Protein AF-0000000080839223 (afdb_homodimer)

Secondary structure (DSSP, 8-state):
---HHHHHHHHHHTT--HHHHHHHHHHTSPPSS-HHHHHHHHHHHHHHHT--GGGEEEESHHHHSB-TTS-B---SEEEEEEE-HHHHHHHHTT--GGGS-HHHHHHHHHHHHTTEEEGGGS-HHHHHHHHHHHHHHHHHTT--SEEEEEEES-HHHHHHHHHHHHHHHHHHHHHHHHHHHH---------/---HHHHHHHHHHTT--HHHHHHHHHHTSPPSS-HHHHHHHHHHHHHHHT--GGGEEEESHHHHSB-TTS-B---SEEEEEEE-HHHHHHHHTT--GGGS-HHHHHHHHHHHHTTEEEGGGS-HHHHHHHHHHHHHHHHHTT--SEEEEEEES-HHHHHHHHHHHHHHHHHHHHHHHHHHHHT--------

Foldseek 3Di:
DDQLLVVLVVCVVVVDALLVSCCCQWLPDFFPDDNVLVQLLLVLVCVVLVHDSSQKTWDACRRRQAHLLSHRHHDQATEMEGFAQVSLVVLVVVFDLVQFDPVLNVVQVVQVVLQKGALVSTHPVSSVVQQVSQVVSCVVSVPDHGYGYMYGNHPVSVSVVVSVSSVVSVVVSVVVVVVVVPPPDDPPPDD/DDQLLVVLVVCVVVVDALLVSCCCQWLPDFFPDDNVLVQLLLVLVCVVLVHDSSQKTWDACRRRQAHLLSHRHHDQATEMEGFAQVSLVVLVVVFDLVQFDPVLNVVQVVQVVLQKGALVSTHPVSSVVQQVSQVVSCVVSVPDGGYGYMYGNHPVSVSVVVSVSSVVSVVVSVVVVVVVVPPPDDPPPPD

Organism: Fusobacterium vincentii (NCBI:txid155615)

Structure (mmCIF, N/CA/C/O backbone):
data_AF-0000000080839223-model_v1
#
loop_
_entity.id
_entity.type
_entity.pdbx_description
1 polymer 'Uncharacterized protein'
#
loop_
_atom_site.group_PDB
_atom_site.id
_atom_site.type_symbol
_atom_site.label_atom_id
_atom_site.label_alt_id
_atom_site.label_comp_id
_atom_site.label_asym_id
_atom_site.label_entity_id
_atom_site.label_seq_id
_atom_site.pdbx_PDB_ins_code
_atom_site.Cartn_x
_atom_site.Cartn_y
_atom_site.Cartn_z
_atom_site.occupancy
_atom_site.B_iso_or_equiv
_atom_site.auth_seq_id
_atom_site.auth_comp_id
_atom_site.auth_asym_id
_atom_site.auth_atom_id
_atom_site.pdbx_PDB_model_num
ATOM 1 N N . MET A 1 1 ? 5.688 -10.523 17.719 1 51.44 1 MET A N 1
ATOM 2 C CA . MET A 1 1 ? 5.527 -10.375 16.281 1 51.44 1 MET A CA 1
ATOM 3 C C . MET A 1 1 ? 4.297 -11.133 15.789 1 51.44 1 MET A C 1
ATOM 5 O O . MET A 1 1 ? 4.062 -12.266 16.203 1 51.44 1 MET A O 1
ATOM 9 N N . ILE A 1 2 ? 3.336 -10.438 15.234 1 60.41 2 ILE A N 1
ATOM 10 C CA . ILE A 1 2 ? 2.088 -11.094 14.859 1 60.41 2 ILE A CA 1
ATOM 11 C C . ILE A 1 2 ? 2.369 -12.203 13.844 1 60.41 2 ILE A C 1
ATOM 13 O O . ILE A 1 2 ? 3.146 -12.008 12.906 1 60.41 2 ILE A O 1
ATOM 17 N N . ILE A 1 3 ? 1.953 -13.398 14.18 1 80.38 3 ILE A N 1
ATOM 18 C CA . ILE A 1 3 ? 1.968 -14.523 13.25 1 80.38 3 ILE A CA 1
ATOM 19 C C . ILE A 1 3 ? 0.784 -14.414 12.289 1 80.38 3 ILE A C 1
ATOM 21 O O . ILE A 1 3 ? -0.367 -14.594 12.695 1 80.38 3 ILE A O 1
ATOM 25 N N . ILE A 1 4 ? 1.024 -14.141 11.047 1 91.88 4 ILE A N 1
ATOM 26 C CA . ILE A 1 4 ? 0.005 -13.852 10.039 1 91.88 4 ILE A CA 1
ATOM 27 C C . ILE A 1 4 ? -0.914 -15.055 9.875 1 91.88 4 ILE A C 1
ATOM 29 O O . ILE A 1 4 ? -2.119 -14.906 9.664 1 91.88 4 ILE A O 1
ATOM 33 N N . LEU A 1 5 ? -0.344 -16.219 10.062 1 92.62 5 LEU A N 1
ATOM 34 C CA . LEU A 1 5 ? -1.165 -17.422 9.953 1 92.62 5 LEU A CA 1
ATOM 35 C C . LEU A 1 5 ? -2.236 -17.453 11.039 1 92.62 5 LEU A C 1
ATOM 37 O O . LEU A 1 5 ? -3.381 -17.828 10.781 1 92.62 5 LEU A O 1
ATOM 41 N N . GLU A 1 6 ? -1.866 -17.125 12.219 1 93.62 6 GLU A N 1
ATOM 42 C CA . GLU A 1 6 ? -2.83 -17.062 13.312 1 93.62 6 GLU A CA 1
ATOM 43 C C . GLU A 1 6 ? -3.916 -16.031 13.031 1 93.62 6 GLU A C 1
ATOM 45 O O . GLU A 1 6 ? -5.09 -16.266 13.328 1 93.62 6 GLU A O 1
ATOM 50 N N . LYS A 1 7 ? -3.465 -14.945 12.508 1 93.88 7 LYS A N 1
ATOM 51 C CA . LYS A 1 7 ? -4.418 -13.906 12.141 1 93.88 7 LYS A CA 1
ATOM 52 C C . LYS A 1 7 ? -5.371 -14.391 11.055 1 93.88 7 LYS A C 1
ATOM 54 O O . LYS A 1 7 ? -6.574 -14.125 11.109 1 93.88 7 LYS A O 1
ATOM 59 N N . PHE A 1 8 ? -4.824 -15.102 10.125 1 95.19 8 PHE A N 1
ATOM 60 C CA . PHE A 1 8 ? -5.621 -15.688 9.055 1 95.19 8 PHE A CA 1
ATOM 61 C C . PHE A 1 8 ? -6.707 -16.594 9.625 1 95.19 8 PHE A C 1
ATOM 63 O O . PHE A 1 8 ? -7.883 -16.469 9.281 1 95.19 8 PHE A O 1
ATOM 70 N N . ASN A 1 9 ? -6.316 -17.406 10.484 1 94.38 9 ASN A N 1
ATOM 71 C CA . ASN A 1 9 ? -7.242 -18.359 11.102 1 94.38 9 ASN A CA 1
ATOM 72 C C . ASN A 1 9 ? -8.297 -17.641 11.938 1 94.38 9 ASN A C 1
ATOM 74 O O . ASN A 1 9 ? -9.469 -18.031 11.93 1 94.38 9 ASN A O 1
ATOM 78 N N . GLU A 1 10 ? -7.871 -16.688 12.633 1 96 10 GLU A N 1
ATOM 79 C CA . GLU A 1 10 ? -8.781 -15.898 13.461 1 96 10 GLU A CA 1
ATOM 80 C C . GLU A 1 10 ? -9.867 -15.242 12.617 1 96 10 GLU A C 1
ATOM 82 O O . GLU A 1 10 ? -11.047 -15.289 12.969 1 96 10 GLU A O 1
ATOM 87 N N . LEU A 1 11 ? -9.461 -14.641 11.562 1 96.12 11 LEU A N 1
ATOM 88 C CA . LEU A 1 11 ? -10.406 -13.945 10.688 1 96.12 11 LEU A CA 1
ATOM 89 C C . LEU A 1 11 ? -11.375 -14.93 10.039 1 96.12 11 LEU A C 1
ATOM 91 O O . LEU A 1 11 ? -12.57 -14.641 9.914 1 96.12 11 LEU A O 1
ATOM 95 N N . LEU A 1 12 ? -10.859 -16.062 9.633 1 94.94 12 LEU A N 1
ATOM 96 C CA . LEU A 1 12 ? -11.719 -17.078 9.055 1 94.94 12 LEU A CA 1
ATOM 97 C C . LEU A 1 12 ? -12.758 -17.562 10.062 1 94.94 12 LEU A C 1
ATOM 99 O O . LEU A 1 12 ? -13.93 -17.75 9.711 1 94.94 12 LEU A O 1
ATOM 103 N N . LYS A 1 13 ? -12.312 -17.75 11.195 1 95.12 13 LYS A N 1
ATOM 104 C CA . LYS A 1 13 ? -13.203 -18.219 12.258 1 95.12 13 LYS A CA 1
ATOM 105 C C . LYS A 1 13 ? -14.305 -17.188 12.523 1 95.12 13 LYS A C 1
ATOM 107 O O . LYS A 1 13 ? -15.43 -17.562 12.883 1 95.12 13 LYS A O 1
ATOM 112 N N . LYS A 1 14 ? -14.016 -15.945 12.359 1 96.25 14 LYS A N 1
ATOM 113 C CA . LYS A 1 14 ? -14.984 -14.867 12.57 1 96.25 14 LYS A CA 1
ATOM 114 C C . LYS A 1 14 ? -15.938 -14.75 11.383 1 96.25 14 LYS A C 1
ATOM 116 O O . LYS A 1 14 ? -16.844 -13.922 11.391 1 96.25 14 LYS A O 1
ATOM 121 N N . GLY A 1 15 ? -15.648 -15.516 10.328 1 95.75 15 GLY A N 1
ATOM 122 C CA . GLY A 1 15 ? -16.547 -15.547 9.195 1 95.75 15 GLY A CA 1
ATOM 123 C C . GLY A 1 15 ? -16.203 -14.531 8.125 1 95.75 15 GLY A C 1
ATOM 124 O O . GLY A 1 15 ? -17.016 -14.219 7.254 1 95.75 15 GLY A O 1
ATOM 125 N N . GLU A 1 16 ? -15.008 -13.992 8.211 1 96.94 16 GLU A N 1
ATOM 126 C CA . GLU A 1 16 ? -14.586 -13.031 7.199 1 96.94 16 GLU A CA 1
ATOM 127 C C . GLU A 1 16 ? -14.438 -13.688 5.832 1 96.94 16 GLU A C 1
ATOM 129 O O . GLU A 1 16 ? -13.953 -14.82 5.734 1 96.94 16 GLU A O 1
ATOM 134 N N . LYS A 1 17 ? -14.836 -12.914 4.797 1 97.56 17 LYS A N 1
ATOM 135 C CA . LYS A 1 17 ? -14.648 -13.406 3.436 1 97.56 17 LYS A CA 1
ATOM 136 C C . LYS A 1 17 ? -13.164 -13.43 3.059 1 97.56 17 LYS A C 1
ATOM 138 O O . LYS A 1 17 ? -12.391 -12.586 3.514 1 97.56 17 LYS A O 1
ATOM 143 N N . PHE A 1 18 ? -12.773 -14.32 2.18 1 98.12 18 PHE A N 1
ATOM 144 C CA . PHE A 1 18 ? -11.383 -14.445 1.746 1 98.12 18 PHE A CA 1
ATOM 145 C C . PHE A 1 18 ? -10.891 -13.148 1.11 1 98.12 18 PHE A C 1
ATOM 147 O O . PHE A 1 18 ? -9.727 -12.781 1.259 1 98.12 18 PHE A O 1
ATOM 154 N N . GLU A 1 19 ? -11.773 -12.477 0.396 1 98.38 19 GLU A N 1
ATOM 155 C CA . GLU A 1 19 ? -11.391 -11.219 -0.238 1 98.38 19 GLU A CA 1
ATOM 156 C C . GLU A 1 19 ? -10.953 -10.188 0.799 1 98.38 19 GLU A C 1
ATOM 158 O O . GLU A 1 19 ? -9.953 -9.492 0.608 1 98.38 19 GLU A O 1
ATOM 163 N N . ASN A 1 20 ? -11.711 -10.117 1.919 1 98.25 20 ASN A N 1
ATOM 164 C CA . ASN A 1 20 ? -11.375 -9.18 2.988 1 98.25 20 ASN A CA 1
ATOM 165 C C . ASN A 1 20 ? -10.07 -9.578 3.684 1 98.25 20 ASN A C 1
ATOM 167 O O . ASN A 1 20 ? -9.281 -8.711 4.074 1 98.25 20 ASN A O 1
ATOM 171 N N . ILE A 1 21 ? -9.883 -10.836 3.822 1 98 21 ILE A N 1
ATOM 172 C CA . ILE A 1 21 ? -8.68 -11.352 4.469 1 98 21 ILE A CA 1
ATOM 173 C C . ILE A 1 21 ? -7.457 -11.016 3.619 1 98 21 ILE A C 1
ATOM 175 O O . ILE A 1 21 ? -6.445 -10.539 4.141 1 98 21 ILE A O 1
ATOM 179 N N . VAL A 1 22 ? -7.574 -11.211 2.316 1 98.06 22 VAL A N 1
ATOM 180 C CA . VAL A 1 22 ? -6.48 -10.93 1.394 1 98.06 22 VAL A CA 1
ATOM 181 C C . VAL A 1 22 ? -6.152 -9.438 1.417 1 98.06 22 VAL A C 1
ATOM 183 O O . VAL A 1 22 ? -4.98 -9.055 1.501 1 98.06 22 VAL A O 1
ATOM 186 N N . GLU A 1 23 ? -7.152 -8.609 1.379 1 98.31 23 GLU A N 1
ATOM 187 C CA . GLU A 1 23 ? -6.93 -7.172 1.463 1 98.31 23 GLU A CA 1
ATOM 188 C C . GLU A 1 23 ? -6.168 -6.805 2.732 1 98.31 23 GLU A C 1
ATOM 190 O O . GLU A 1 23 ? -5.176 -6.074 2.68 1 98.31 23 GLU A O 1
ATOM 195 N N . ASN A 1 24 ? -6.625 -7.32 3.805 1 97.75 24 ASN A N 1
ATOM 196 C CA . ASN A 1 24 ? -6.047 -6.969 5.098 1 97.75 24 ASN A CA 1
ATOM 197 C C . ASN A 1 24 ? -4.617 -7.488 5.234 1 97.75 24 ASN A C 1
ATOM 199 O O . ASN A 1 24 ? -3.705 -6.727 5.562 1 97.75 24 ASN A O 1
ATOM 203 N N . ILE A 1 25 ? -4.402 -8.719 4.887 1 96.38 25 ILE A N 1
ATOM 204 C CA . ILE A 1 25 ? -3.135 -9.391 5.145 1 96.38 25 ILE A CA 1
ATOM 205 C C . ILE A 1 25 ? -2.094 -8.938 4.125 1 96.38 25 ILE A C 1
ATOM 207 O O . ILE A 1 25 ? -0.941 -8.68 4.48 1 96.38 25 ILE A O 1
ATOM 211 N N . ILE A 1 26 ? -2.494 -8.789 2.889 1 97.19 26 ILE A N 1
ATOM 212 C CA . ILE A 1 26 ? -1.502 -8.523 1.853 1 97.19 26 ILE A CA 1
ATOM 213 C C . ILE A 1 26 ? -1.335 -7.02 1.664 1 97.19 26 ILE A C 1
ATOM 215 O O . ILE A 1 26 ? -0.215 -6.527 1.509 1 97.19 26 ILE A O 1
ATOM 219 N N . LEU A 1 27 ? -2.354 -6.246 1.718 1 97.56 27 LEU A N 1
ATOM 220 C CA . LEU A 1 27 ? -2.283 -4.828 1.37 1 97.56 27 LEU A CA 1
ATOM 221 C C . LEU A 1 27 ? -2.119 -3.971 2.619 1 97.56 27 LEU A C 1
ATOM 223 O O . LEU A 1 27 ? -1.823 -2.777 2.521 1 97.56 27 LEU A O 1
ATOM 227 N N . ASN A 1 28 ? -2.264 -4.547 3.766 1 96 28 ASN A N 1
ATOM 228 C CA . ASN A 1 28 ? -2.271 -3.729 4.973 1 96 28 ASN A CA 1
ATOM 229 C C . ASN A 1 28 ? -1.179 -4.156 5.949 1 96 28 ASN A C 1
ATOM 231 O O . ASN A 1 28 ? -0.485 -3.316 6.523 1 96 28 ASN A O 1
ATOM 235 N N . TYR A 1 29 ? -0.999 -5.43 6.113 1 95.38 29 TYR A N 1
ATOM 236 C CA . TYR A 1 29 ? 0.042 -5.934 7.004 1 95.38 29 TYR A CA 1
ATOM 237 C C . TYR A 1 29 ? 1.406 -5.891 6.328 1 95.38 29 TYR A C 1
ATOM 239 O O . TYR A 1 29 ? 1.519 -6.148 5.129 1 95.38 29 TYR A O 1
ATOM 247 N N . SER A 1 30 ? 2.387 -5.656 7.141 1 93.88 30 SER A N 1
ATOM 248 C CA . SER A 1 30 ? 3.756 -5.824 6.664 1 93.88 30 SER A CA 1
ATOM 249 C C . SER A 1 30 ? 4.117 -7.301 6.543 1 93.88 30 SER A C 1
ATOM 251 O O . SER A 1 30 ? 3.533 -8.148 7.219 1 93.88 30 SER A O 1
ATOM 253 N N . SER A 1 31 ? 5.082 -7.539 5.723 1 93.25 31 SER A N 1
ATOM 254 C CA . SER A 1 31 ? 5.582 -8.898 5.543 1 93.25 31 SER A CA 1
ATOM 255 C C . SER A 1 31 ? 6.27 -9.406 6.809 1 93.25 31 SER A C 1
ATOM 257 O O . SER A 1 31 ? 6.66 -8.609 7.668 1 93.25 31 SER A O 1
ATOM 259 N N . ILE A 1 32 ? 6.441 -10.688 6.902 1 91.31 32 ILE A N 1
ATOM 260 C CA . ILE A 1 32 ? 7.168 -11.297 8.016 1 91.31 32 ILE A CA 1
ATOM 261 C C . ILE A 1 32 ? 8.672 -11.125 7.805 1 91.31 32 ILE A C 1
ATOM 263 O O . ILE A 1 32 ? 9.461 -11.359 8.719 1 91.31 32 ILE A O 1
ATOM 267 N N . ASN A 1 33 ? 9.039 -10.766 6.629 1 90.5 33 ASN A N 1
ATOM 268 C CA . ASN A 1 33 ? 10.445 -10.57 6.293 1 90.5 33 ASN A CA 1
ATOM 269 C C . ASN A 1 33 ? 10.922 -9.172 6.664 1 90.5 33 ASN A C 1
ATOM 271 O O . ASN A 1 33 ? 10.156 -8.367 7.207 1 90.5 33 ASN A O 1
ATOM 275 N N . ASN A 1 34 ? 12.156 -9 6.473 1 90.75 34 ASN A N 1
ATOM 276 C CA . ASN A 1 34 ? 12.758 -7.703 6.75 1 90.75 34 ASN A CA 1
ATOM 277 C C . ASN A 1 34 ? 12.148 -6.609 5.875 1 90.75 34 ASN A C 1
ATOM 279 O O . ASN A 1 34 ? 12.352 -6.598 4.66 1 90.75 34 ASN A O 1
ATOM 283 N N . ASN A 1 35 ? 11.516 -5.637 6.488 1 93.88 35 ASN A N 1
ATOM 284 C CA . ASN A 1 35 ? 10.773 -4.598 5.785 1 93.88 35 ASN A CA 1
ATOM 285 C C . ASN A 1 35 ? 11.695 -3.701 4.965 1 93.88 35 ASN A C 1
ATOM 287 O O . ASN A 1 35 ? 11.312 -3.215 3.9 1 93.88 35 ASN A O 1
ATOM 291 N N . ASP A 1 36 ? 12.898 -3.488 5.469 1 96 36 ASP A N 1
ATOM 292 C CA . ASP A 1 36 ? 13.828 -2.641 4.73 1 96 36 ASP A CA 1
ATOM 293 C C . ASP A 1 36 ? 14.25 -3.297 3.418 1 96 36 ASP A C 1
ATOM 295 O O . ASP A 1 36 ? 14.367 -2.625 2.393 1 96 36 ASP A O 1
ATOM 299 N N . LEU A 1 37 ? 14.508 -4.547 3.512 1 96.75 37 LEU A N 1
ATOM 300 C CA . LEU A 1 37 ? 14.867 -5.281 2.303 1 96.75 37 LEU A CA 1
ATOM 301 C C . LEU A 1 37 ? 13.719 -5.281 1.304 1 96.75 37 LEU A C 1
ATOM 303 O O . LEU A 1 37 ? 13.922 -5.051 0.111 1 96.75 37 LEU A O 1
ATOM 307 N N . ILE A 1 38 ? 12.5 -5.559 1.83 1 97.75 38 ILE A N 1
ATOM 308 C CA . ILE A 1 38 ? 11.32 -5.586 0.975 1 97.75 38 ILE A CA 1
ATOM 309 C C . ILE A 1 38 ? 11.133 -4.227 0.308 1 97.75 38 ILE A C 1
ATOM 311 O O . ILE A 1 38 ? 10.836 -4.148 -0.888 1 97.75 38 ILE A O 1
ATOM 315 N N . TYR A 1 39 ? 11.359 -3.178 1.036 1 98.31 39 TYR A N 1
ATOM 316 C CA . TYR A 1 39 ? 11.281 -1.828 0.49 1 98.31 39 TYR A CA 1
ATOM 317 C C . TYR A 1 39 ? 12.289 -1.638 -0.64 1 98.31 39 TYR A C 1
ATOM 319 O O . TYR A 1 39 ? 11.945 -1.103 -1.697 1 98.31 39 TYR A O 1
ATOM 327 N N . LYS A 1 40 ? 13.477 -2.033 -0.421 1 98.31 40 LYS A N 1
ATOM 328 C CA . LYS A 1 40 ? 14.516 -1.864 -1.433 1 98.31 40 LYS A CA 1
ATOM 329 C C . LYS A 1 40 ? 14.156 -2.605 -2.719 1 98.31 40 LYS A C 1
ATOM 331 O O . LYS A 1 40 ? 14.375 -2.094 -3.816 1 98.31 40 LYS A O 1
ATOM 336 N N . ILE A 1 41 ? 13.648 -3.801 -2.584 1 98.75 41 ILE A N 1
ATOM 337 C CA . ILE A 1 41 ? 13.25 -4.574 -3.752 1 98.75 41 ILE A CA 1
ATOM 338 C C . ILE A 1 41 ? 12.109 -3.863 -4.477 1 98.75 41 ILE A C 1
ATOM 340 O O . ILE A 1 41 ? 12.148 -3.693 -5.695 1 98.75 41 ILE A O 1
ATOM 344 N N . LYS A 1 42 ? 11.109 -3.42 -3.676 1 98.75 42 LYS A N 1
ATOM 345 C CA . LYS A 1 42 ? 9.984 -2.688 -4.254 1 98.75 42 LYS A CA 1
ATOM 346 C C . LYS A 1 42 ? 10.469 -1.453 -5.012 1 98.75 42 LYS A C 1
ATOM 348 O O . LYS A 1 42 ? 9.945 -1.135 -6.082 1 98.75 42 LYS A O 1
ATOM 353 N N . LYS A 1 43 ? 11.398 -0.784 -4.414 1 98.62 43 LYS A N 1
ATOM 354 C CA . LYS A 1 43 ? 11.922 0.432 -5.027 1 98.62 43 LYS A CA 1
ATOM 355 C C . LYS A 1 43 ? 12.578 0.132 -6.375 1 98.62 43 LYS A C 1
ATOM 357 O O . LYS A 1 43 ? 12.375 0.865 -7.344 1 98.62 43 LYS A O 1
ATOM 362 N N . GLU A 1 44 ? 13.359 -0.917 -6.426 1 98.75 44 GLU A N 1
ATOM 363 C CA . GLU A 1 44 ? 13.992 -1.314 -7.684 1 98.75 44 GLU A CA 1
ATOM 364 C C . GLU A 1 44 ? 12.945 -1.695 -8.727 1 98.75 44 GLU A C 1
ATOM 366 O O . GLU A 1 44 ? 13.07 -1.327 -9.898 1 98.75 44 GLU A O 1
ATOM 371 N N . ILE A 1 45 ? 11.953 -2.428 -8.32 1 98.88 45 ILE A N 1
ATOM 372 C CA . ILE A 1 45 ? 10.891 -2.82 -9.234 1 98.88 45 ILE A CA 1
ATOM 373 C C . ILE A 1 45 ? 10.156 -1.577 -9.734 1 98.88 45 ILE A C 1
ATOM 375 O O . ILE A 1 45 ? 9.875 -1.455 -10.93 1 98.88 45 ILE A O 1
ATOM 379 N N . SER A 1 46 ? 9.852 -0.701 -8.805 1 98.81 46 SER A N 1
ATOM 380 C CA . SER A 1 46 ? 9.195 0.557 -9.148 1 98.81 46 SER A CA 1
ATOM 381 C C . SER A 1 46 ? 9.953 1.293 -10.25 1 98.81 46 SER A C 1
ATOM 383 O O . SER A 1 46 ? 9.352 1.77 -11.211 1 98.81 46 SER A O 1
ATOM 385 N N . LEU A 1 47 ? 11.227 1.368 -10.141 1 98.38 47 LEU A N 1
ATOM 386 C CA . LEU A 1 47 ? 12.078 2.066 -11.102 1 98.38 47 LEU A CA 1
ATOM 387 C C . LEU A 1 47 ? 12.094 1.334 -12.438 1 98.38 47 LEU A C 1
ATOM 389 O O . LEU A 1 47 ? 11.93 1.951 -13.492 1 98.38 47 LEU A O 1
ATOM 393 N N . LYS A 1 48 ? 12.242 0.049 -12.422 1 98.62 48 LYS A N 1
ATOM 394 C CA . LYS A 1 48 ? 12.406 -0.745 -13.633 1 98.62 48 LYS A CA 1
ATOM 395 C C . LYS A 1 48 ? 11.109 -0.788 -14.438 1 98.62 48 LYS A C 1
ATOM 397 O O . LYS A 1 48 ? 11.133 -0.831 -15.672 1 98.62 48 LYS A O 1
ATOM 402 N N . PHE A 1 49 ? 9.984 -0.759 -13.773 1 98.62 49 PHE A N 1
ATOM 403 C CA . PHE A 1 49 ? 8.703 -0.888 -14.453 1 98.62 49 PHE A CA 1
ATOM 404 C C . PHE A 1 49 ? 8.008 0.464 -14.562 1 98.62 49 PHE A C 1
ATOM 406 O O . PHE A 1 49 ? 6.902 0.56 -15.102 1 98.62 49 PHE A O 1
ATOM 413 N N . SER A 1 50 ? 8.617 1.497 -13.984 1 98.25 50 SER A N 1
ATOM 414 C CA . SER A 1 50 ? 8.07 2.852 -14.016 1 98.25 50 SER A CA 1
ATOM 415 C C . SER A 1 50 ? 6.672 2.896 -13.422 1 98.25 50 SER A C 1
ATOM 417 O O . SER A 1 50 ? 5.734 3.381 -14.055 1 98.25 50 SER A O 1
ATOM 419 N N . VAL A 1 51 ? 6.543 2.432 -12.258 1 98.69 51 VAL A N 1
ATOM 420 C CA . VAL A 1 51 ? 5.277 2.395 -11.531 1 98.69 51 VAL A CA 1
ATOM 421 C C . VAL A 1 51 ? 5.504 2.816 -10.078 1 98.69 51 VAL A C 1
ATOM 423 O O . VAL A 1 51 ? 6.594 2.629 -9.539 1 98.69 51 VAL A O 1
ATOM 426 N N . ASP A 1 52 ? 4.527 3.438 -9.469 1 98.5 52 ASP A N 1
ATOM 427 C CA . ASP A 1 52 ? 4.637 3.914 -8.094 1 98.5 52 ASP A CA 1
ATOM 428 C C . ASP A 1 52 ? 4.832 2.75 -7.121 1 98.5 52 ASP A C 1
ATOM 430 O O . ASP A 1 52 ? 4.328 1.65 -7.352 1 98.5 52 ASP A O 1
ATOM 434 N N . LEU A 1 53 ? 5.504 2.98 -6.043 1 98.56 53 LEU A N 1
ATOM 435 C CA . LEU A 1 53 ? 5.832 1.988 -5.023 1 98.56 53 LEU A CA 1
ATOM 436 C C . LEU A 1 53 ? 4.566 1.358 -4.449 1 98.56 53 LEU A C 1
ATOM 438 O O . LEU A 1 53 ? 4.539 0.159 -4.164 1 98.56 53 LEU A O 1
ATOM 442 N N . MET A 1 54 ? 3.502 2.125 -4.324 1 98.12 54 MET A N 1
ATOM 443 C CA . MET A 1 54 ? 2.281 1.675 -3.662 1 98.12 54 MET A CA 1
ATOM 444 C C . MET A 1 54 ? 1.588 0.588 -4.477 1 98.12 54 MET A C 1
ATOM 446 O O . MET A 1 54 ? 0.691 -0.092 -3.975 1 98.12 54 MET A O 1
ATOM 450 N N . HIS A 1 55 ? 2.014 0.408 -5.734 1 98.75 55 HIS A N 1
ATOM 451 C CA . HIS A 1 55 ? 1.396 -0.563 -6.633 1 98.75 55 HIS A CA 1
ATOM 452 C C . HIS A 1 55 ? 2.15 -1.889 -6.613 1 98.75 55 HIS A C 1
ATOM 454 O O . HIS A 1 55 ? 1.832 -2.799 -7.379 1 98.75 55 HIS A O 1
ATOM 460 N N . ILE A 1 56 ? 3.16 -2.016 -5.766 1 98.88 56 ILE A N 1
ATOM 461 C CA . ILE A 1 56 ? 3.996 -3.209 -5.707 1 98.88 56 ILE A CA 1
ATOM 462 C C . ILE A 1 56 ? 3.836 -3.885 -4.348 1 98.88 56 ILE A C 1
ATOM 464 O O . ILE A 1 56 ? 4.039 -3.256 -3.307 1 98.88 56 ILE A O 1
ATOM 468 N N . HIS A 1 57 ? 3.514 -5.156 -4.34 1 98.62 57 HIS A N 1
ATOM 469 C CA . HIS A 1 57 ? 3.26 -5.875 -3.096 1 98.62 57 HIS A CA 1
ATOM 470 C C . HIS A 1 57 ? 3.941 -7.238 -3.098 1 98.62 57 HIS A C 1
ATOM 472 O O . HIS A 1 57 ? 3.951 -7.93 -4.117 1 98.62 57 HIS A O 1
ATOM 478 N N . LEU A 1 58 ? 4.566 -7.555 -1.997 1 98.31 58 LEU A N 1
ATOM 479 C CA . LEU A 1 58 ? 5.02 -8.922 -1.753 1 98.31 58 LEU A CA 1
ATOM 480 C C . LEU A 1 58 ? 3.846 -9.82 -1.388 1 98.31 58 LEU A C 1
ATOM 482 O O . LEU A 1 58 ? 2.971 -9.43 -0.615 1 98.31 58 LEU A O 1
ATOM 486 N N . ILE A 1 59 ? 3.818 -11.023 -1.987 1 97.31 59 ILE A N 1
ATOM 487 C CA . ILE A 1 59 ? 2.773 -11.984 -1.672 1 97.31 59 ILE A CA 1
ATOM 488 C C . ILE A 1 59 ? 3.402 -13.344 -1.358 1 97.31 59 ILE A C 1
ATOM 490 O O . ILE A 1 59 ? 4.625 -13.453 -1.224 1 97.31 59 ILE A O 1
ATOM 494 N N . GLY A 1 60 ? 2.596 -14.359 -1.129 1 95.19 60 GLY A N 1
ATOM 495 C CA . GLY A 1 60 ? 3.072 -15.719 -0.911 1 95.19 60 GLY A CA 1
ATOM 496 C C . GLY A 1 60 ? 3.635 -15.938 0.481 1 95.19 60 GLY A C 1
ATOM 497 O O . GLY A 1 60 ? 3.398 -15.133 1.385 1 95.19 60 GLY A O 1
ATOM 498 N N . SER A 1 61 ? 4.41 -16.969 0.568 1 95.69 61 SER A N 1
ATOM 499 C CA . SER A 1 61 ? 4.898 -17.422 1.866 1 95.69 61 SER A CA 1
ATOM 500 C C . SER A 1 61 ? 5.938 -16.453 2.434 1 95.69 61 SER A C 1
ATOM 502 O O . SER A 1 61 ? 6.094 -16.344 3.65 1 95.69 61 SER A O 1
ATOM 504 N N . SER A 1 62 ? 6.613 -15.766 1.546 1 96.31 62 SER A N 1
ATOM 505 C CA . SER A 1 62 ? 7.594 -14.797 2.021 1 96.31 62 SER A CA 1
ATOM 506 C C . SER A 1 62 ? 6.91 -13.57 2.633 1 96.31 62 SER A C 1
ATOM 508 O O . SER A 1 62 ? 7.516 -12.844 3.422 1 96.31 62 SER A O 1
ATOM 510 N N . HIS A 1 63 ? 5.727 -13.312 2.273 1 96.81 63 HIS A N 1
ATOM 511 C CA . HIS A 1 63 ? 4.961 -12.242 2.912 1 96.81 63 HIS A CA 1
ATOM 512 C C . HIS A 1 63 ? 4.277 -12.742 4.18 1 96.81 63 HIS A C 1
ATOM 514 O O . HIS A 1 63 ? 4.336 -12.086 5.223 1 96.81 63 HIS A O 1
ATOM 520 N N . THR A 1 64 ? 3.678 -13.906 4.125 1 95.94 64 THR A N 1
ATOM 521 C CA . THR A 1 64 ? 2.713 -14.312 5.141 1 95.94 64 THR A CA 1
ATOM 522 C C . THR A 1 64 ? 3.363 -15.234 6.168 1 95.94 64 THR A C 1
ATOM 524 O O . THR A 1 64 ? 2.85 -15.391 7.281 1 95.94 64 THR A O 1
ATOM 527 N N . GLY A 1 65 ? 4.383 -15.953 5.77 1 95.56 65 GLY A N 1
ATOM 528 C CA . GLY A 1 65 ? 5.047 -16.875 6.676 1 95.56 65 GLY A CA 1
ATOM 529 C C . GLY A 1 65 ? 4.398 -18.25 6.707 1 95.56 65 GLY A C 1
ATOM 530 O O . GLY A 1 65 ? 4.645 -19.031 7.625 1 95.56 65 GLY A O 1
ATOM 531 N N . PHE A 1 66 ? 3.482 -18.484 5.727 1 94.31 66 PHE A N 1
ATOM 532 C CA . PHE A 1 66 ? 2.902 -19.828 5.652 1 94.31 66 PHE A CA 1
ATOM 533 C C . PHE A 1 66 ? 2.746 -20.266 4.199 1 94.31 66 PHE A C 1
ATOM 535 O O . PHE A 1 66 ? 2.609 -19.438 3.303 1 94.31 66 PHE A O 1
ATOM 542 N N . SER A 1 67 ? 2.787 -21.562 4.008 1 93.81 67 SER A N 1
ATOM 543 C CA . SER A 1 67 ? 2.744 -22.156 2.68 1 93.81 67 SER A CA 1
ATOM 544 C C . SER A 1 67 ? 1.31 -22.281 2.178 1 93.81 67 SER A C 1
ATOM 546 O O . SER A 1 67 ? 0.363 -21.953 2.895 1 93.81 67 SER A O 1
ATOM 548 N N . LYS A 1 68 ? 1.179 -22.812 0.96 1 92.56 68 LYS A N 1
ATOM 549 C CA . LYS A 1 68 ? -0.123 -23.016 0.331 1 92.56 68 LYS A CA 1
ATOM 550 C C . LYS A 1 68 ? -0.942 -24.062 1.095 1 92.56 68 LYS A C 1
ATOM 552 O O . LYS A 1 68 ? -2.162 -24.141 0.931 1 92.56 68 LYS A O 1
ATOM 557 N N . THR A 1 69 ? -0.258 -24.859 1.897 1 92.44 69 THR A N 1
ATOM 558 C CA . THR A 1 69 ? -0.951 -25.859 2.707 1 92.44 69 THR A CA 1
ATOM 559 C C . THR A 1 69 ? -1.214 -25.328 4.113 1 92.44 69 THR A C 1
ATOM 561 O O . THR A 1 69 ? -1.575 -26.094 5.012 1 92.44 69 THR A O 1
ATOM 564 N N . PHE A 1 70 ? -0.911 -24.094 4.352 1 94 70 PHE A N 1
ATOM 565 C CA . PHE A 1 70 ? -1.202 -23.359 5.582 1 94 70 PHE A CA 1
ATOM 566 C C . PHE A 1 70 ? -0.368 -23.906 6.738 1 94 70 PHE A C 1
ATOM 568 O O . PHE A 1 70 ? -0.875 -24.078 7.848 1 94 70 PHE A O 1
ATOM 575 N N . VAL A 1 71 ? 0.844 -24.234 6.383 1 93.38 71 VAL A N 1
ATOM 576 C CA . VAL A 1 71 ? 1.846 -24.609 7.379 1 93.38 71 VAL A CA 1
ATOM 577 C C . VAL A 1 71 ? 2.895 -23.5 7.492 1 93.38 71 VAL A C 1
ATOM 579 O O . VAL A 1 71 ? 3.318 -22.938 6.48 1 93.38 71 VAL A O 1
ATOM 582 N N . LYS A 1 72 ? 3.275 -23.25 8.711 1 93.19 72 LYS A N 1
ATOM 583 C CA . LYS A 1 72 ? 4.305 -22.234 8.922 1 93.19 72 LYS A CA 1
ATOM 584 C C . LYS A 1 72 ? 5.578 -22.578 8.156 1 93.19 72 LYS A C 1
ATOM 586 O O . LYS A 1 72 ? 6.176 -23.641 8.375 1 93.19 72 LYS A O 1
ATOM 591 N N . LYS A 1 73 ? 5.922 -21.766 7.25 1 90.94 73 LYS A N 1
ATOM 592 C CA . LYS A 1 73 ? 7.098 -21.953 6.406 1 90.94 73 LYS A CA 1
ATOM 593 C C . LYS A 1 73 ? 7.5 -20.656 5.719 1 90.94 73 LYS A C 1
ATOM 595 O O . LYS A 1 73 ? 6.684 -20.016 5.039 1 90.94 73 LYS A O 1
ATOM 600 N N . GLU A 1 74 ? 8.68 -20.297 5.953 1 87.31 74 GLU A N 1
ATOM 601 C CA . GLU A 1 74 ? 9.172 -19.125 5.227 1 87.31 74 GLU A CA 1
ATOM 602 C C . GLU A 1 74 ? 9.391 -19.453 3.75 1 87.31 74 GLU A C 1
ATOM 604 O O . GLU A 1 74 ? 9.844 -20.547 3.408 1 87.31 74 GLU A O 1
ATOM 609 N N . GLY A 1 75 ? 9.102 -18.531 2.98 1 89.31 75 GLY A N 1
ATOM 610 C CA . GLY A 1 75 ? 9.219 -18.75 1.545 1 89.31 75 GLY A CA 1
ATOM 611 C C . GLY A 1 75 ? 10.656 -18.844 1.071 1 89.31 75 GLY A C 1
ATOM 612 O O . GLY A 1 75 ? 11.547 -18.234 1.66 1 89.31 75 GLY A O 1
ATOM 613 N N . GLU A 1 76 ? 10.852 -19.531 -0.02 1 92.38 76 GLU A N 1
ATOM 614 C CA . GLU A 1 76 ? 12.164 -19.734 -0.619 1 92.38 76 GLU A CA 1
ATOM 615 C C . GLU A 1 76 ? 12.43 -18.719 -1.728 1 92.38 76 GLU A C 1
ATOM 617 O O . GLU A 1 76 ? 13.555 -18.594 -2.221 1 92.38 76 GLU A O 1
ATOM 622 N N . ASP A 1 77 ? 11.469 -18.031 -2.137 1 96.5 77 ASP A N 1
ATOM 623 C CA . ASP A 1 77 ? 11.547 -16.984 -3.15 1 96.5 77 ASP A CA 1
ATOM 624 C C . ASP A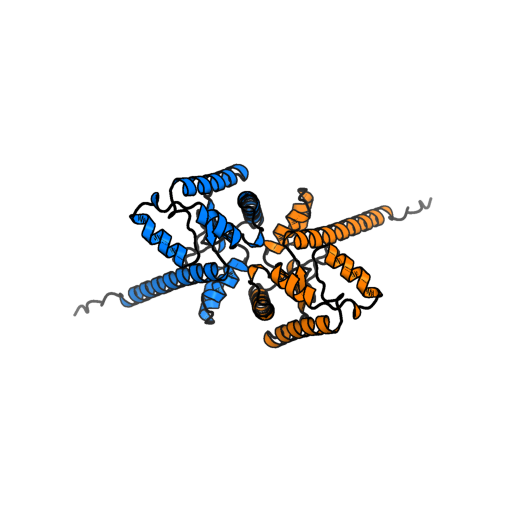 1 77 ? 10.703 -15.781 -2.762 1 96.5 77 ASP A C 1
ATOM 626 O O . ASP A 1 77 ? 9.969 -15.828 -1.77 1 96.5 77 ASP A O 1
ATOM 630 N N . TYR A 1 78 ? 10.898 -14.703 -3.361 1 97.94 78 TYR A N 1
ATOM 631 C CA . TYR A 1 78 ? 10.078 -13.508 -3.215 1 97.94 78 TYR A CA 1
ATOM 632 C C . TYR A 1 78 ? 9.141 -13.344 -4.41 1 97.94 78 TYR A C 1
ATOM 634 O O . TYR A 1 78 ? 9.586 -13.047 -5.52 1 97.94 78 TYR A O 1
ATOM 642 N N . ASP A 1 79 ? 7.848 -13.516 -4.188 1 97.38 79 ASP A N 1
ATOM 643 C CA . ASP A 1 79 ? 6.832 -13.289 -5.215 1 97.38 79 ASP A CA 1
ATOM 644 C C . ASP A 1 79 ? 6.215 -11.898 -5.086 1 97.38 79 ASP A C 1
ATOM 646 O O . ASP A 1 79 ? 5.57 -11.594 -4.082 1 97.38 79 ASP A O 1
ATOM 650 N N . PHE A 1 80 ? 6.418 -11.109 -6.09 1 98.62 80 PHE A N 1
ATOM 651 C CA . PHE A 1 80 ? 5.824 -9.773 -6.074 1 98.62 80 PHE A CA 1
ATOM 652 C C . PHE A 1 80 ? 4.703 -9.672 -7.102 1 98.62 80 PHE A C 1
ATOM 654 O O . PHE A 1 80 ? 4.641 -10.469 -8.039 1 98.62 80 PHE A O 1
ATOM 661 N N . CYS A 1 81 ? 3.832 -8.727 -6.895 1 98.62 81 CYS A N 1
ATOM 662 C CA . CYS A 1 81 ? 2.824 -8.352 -7.875 1 98.62 81 CYS A CA 1
ATOM 663 C C . CYS A 1 81 ? 2.859 -6.848 -8.148 1 98.62 81 CYS A C 1
ATOM 665 O O . CYS A 1 81 ? 3.162 -6.059 -7.25 1 98.62 81 CYS A O 1
ATOM 667 N N . ILE A 1 82 ? 2.646 -6.48 -9.305 1 98.88 82 ILE A N 1
ATOM 668 C CA . ILE A 1 82 ? 2.4 -5.105 -9.727 1 98.88 82 ILE A CA 1
ATOM 669 C C . ILE A 1 82 ? 0.922 -4.926 -10.062 1 98.88 82 ILE A C 1
ATOM 671 O O . ILE A 1 82 ? 0.38 -5.637 -10.914 1 98.88 82 ILE A O 1
ATOM 675 N N . ILE A 1 83 ? 0.262 -4.012 -9.383 1 98.94 83 ILE A N 1
ATOM 676 C CA . ILE A 1 83 ? -1.151 -3.732 -9.617 1 98.94 83 ILE A CA 1
ATOM 677 C C . ILE A 1 83 ? -1.308 -2.357 -10.258 1 98.94 83 ILE A C 1
ATOM 679 O O . ILE A 1 83 ? -1.403 -1.345 -9.562 1 98.94 83 ILE A O 1
ATOM 683 N N . ASP A 1 84 ? -1.395 -2.379 -11.602 1 98.81 84 ASP A N 1
ATOM 684 C CA . ASP A 1 84 ? -1.448 -1.119 -12.336 1 98.81 84 ASP A CA 1
ATOM 685 C C . ASP A 1 84 ? -1.897 -1.342 -13.773 1 98.81 84 ASP A C 1
ATOM 687 O O . ASP A 1 84 ? -1.27 -2.102 -14.516 1 98.81 84 ASP A O 1
ATOM 691 N N . SER A 1 85 ? -2.914 -0.658 -14.203 1 98.62 85 SER A N 1
ATOM 692 C CA . SER A 1 85 ? -3.492 -0.866 -15.523 1 98.62 85 SER A CA 1
ATOM 693 C C . SER A 1 85 ? -2.535 -0.419 -16.625 1 98.62 85 SER A C 1
ATOM 695 O O . SER A 1 85 ? -2.508 -1.008 -17.703 1 98.62 85 SER A O 1
ATOM 697 N N . LYS A 1 86 ? -1.758 0.654 -16.344 1 98.44 86 LYS A N 1
ATOM 698 C CA . LYS A 1 86 ? -0.834 1.151 -17.359 1 98.44 86 LYS A CA 1
ATOM 699 C C . LYS A 1 86 ? 0.296 0.157 -17.609 1 98.44 86 LYS A C 1
ATOM 701 O O . LYS A 1 86 ? 0.657 -0.105 -18.766 1 98.44 86 LYS A O 1
ATOM 706 N N . VAL A 1 87 ? 0.86 -0.404 -16.531 1 98.75 87 VAL A N 1
ATOM 707 C CA . VAL A 1 87 ? 1.899 -1.419 -16.656 1 98.75 87 VAL A CA 1
ATOM 708 C C . VAL A 1 87 ? 1.323 -2.66 -17.344 1 98.75 87 VAL A C 1
ATOM 710 O O . VAL A 1 87 ? 1.958 -3.246 -18.219 1 98.75 87 VAL A O 1
ATOM 713 N N . PHE A 1 88 ? 0.132 -3.039 -16.938 1 98.88 88 PHE A N 1
ATOM 714 C CA . PHE A 1 88 ? -0.55 -4.184 -17.531 1 98.88 88 PHE A CA 1
ATOM 715 C C . PHE A 1 88 ? -0.687 -4.008 -19.031 1 98.88 88 PHE A C 1
ATOM 717 O O . PHE A 1 88 ? -0.338 -4.906 -19.797 1 98.88 88 PHE A O 1
ATOM 724 N N . GLN A 1 89 ? -1.167 -2.852 -19.422 1 98.75 89 GLN A N 1
ATOM 725 C CA . GLN A 1 89 ? -1.358 -2.553 -20.844 1 98.75 89 GLN A CA 1
ATOM 726 C C . GLN A 1 89 ? -0.037 -2.621 -21.594 1 98.75 89 GLN A C 1
ATOM 728 O O . GLN A 1 89 ? 0.039 -3.225 -22.672 1 98.75 89 GLN A O 1
ATOM 733 N N . LYS A 1 90 ? 0.975 -1.994 -21.078 1 98.62 90 LYS A N 1
ATOM 734 C CA . LYS A 1 90 ? 2.293 -1.953 -21.703 1 98.62 90 LYS A CA 1
ATOM 735 C C . LYS A 1 90 ? 2.82 -3.361 -21.969 1 98.62 90 LYS A C 1
ATOM 737 O O . LYS A 1 90 ? 3.295 -3.656 -23.062 1 98.62 90 LYS A O 1
ATOM 742 N N . TYR A 1 91 ? 2.699 -4.254 -21.016 1 98.44 91 TYR A N 1
ATOM 743 C CA . TYR A 1 91 ? 3.279 -5.586 -21.156 1 98.44 91 TYR A CA 1
ATOM 744 C C . TYR A 1 91 ? 2.357 -6.508 -21.938 1 98.44 91 TYR A C 1
ATOM 746 O O . TYR A 1 91 ? 2.822 -7.41 -22.641 1 98.44 91 TYR A O 1
ATOM 754 N N . LEU A 1 92 ? 1.052 -6.285 -21.828 1 98.5 92 LEU A N 1
ATOM 755 C CA . LEU A 1 92 ? 0.116 -7.043 -22.656 1 98.5 92 LEU A CA 1
ATOM 756 C C . LEU A 1 92 ? 0.397 -6.824 -24.125 1 98.5 92 LEU A C 1
ATOM 758 O O . LEU A 1 92 ? 0.378 -7.777 -24.922 1 98.5 92 LEU A O 1
ATOM 762 N N . LEU A 1 93 ? 0.684 -5.629 -24.484 1 98.38 93 LEU A N 1
ATOM 763 C CA . LEU A 1 93 ? 0.899 -5.273 -25.875 1 98.38 93 LEU A CA 1
ATOM 764 C C . LEU A 1 93 ? 2.207 -5.863 -26.391 1 98.38 93 LEU A C 1
ATOM 766 O O . LEU A 1 93 ? 2.408 -5.969 -27.609 1 98.38 93 LEU A O 1
ATOM 770 N N . LYS A 1 94 ? 3.07 -6.262 -25.484 1 98.19 94 LYS A N 1
ATOM 771 C CA . LYS A 1 94 ? 4.344 -6.871 -25.859 1 98.19 94 LYS A CA 1
ATOM 772 C C . LYS A 1 94 ? 4.191 -8.375 -26.078 1 98.19 94 LYS A C 1
ATOM 774 O O . LYS A 1 94 ? 5.078 -9.016 -26.641 1 98.19 94 LYS A O 1
ATOM 779 N N . VAL A 1 95 ? 3.107 -8.93 -25.641 1 98 95 VAL A N 1
ATOM 780 C CA . VAL A 1 95 ? 2.914 -10.375 -25.75 1 98 95 VAL A CA 1
ATOM 781 C C . VAL A 1 95 ? 2.682 -10.758 -27.203 1 98 95 VAL A C 1
ATOM 783 O O . VAL A 1 95 ? 1.852 -10.148 -27.891 1 98 95 VAL A O 1
ATOM 786 N N . ASP A 1 96 ? 3.377 -11.75 -27.672 1 97.38 96 ASP A N 1
ATOM 787 C CA . ASP A 1 96 ? 3.162 -12.344 -28.984 1 97.38 96 ASP A CA 1
ATOM 788 C C . ASP A 1 96 ? 2.541 -13.734 -28.875 1 97.38 96 ASP A C 1
ATOM 79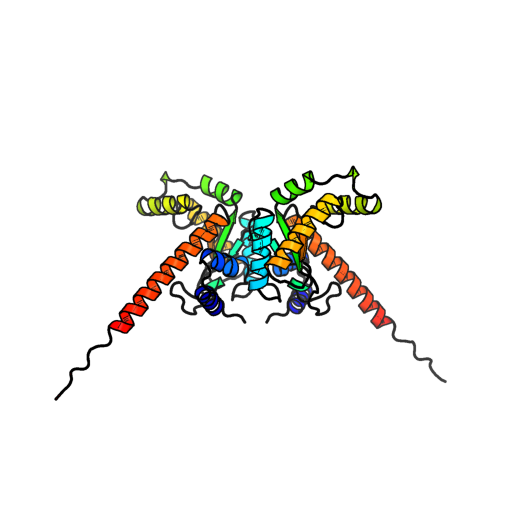0 O O . ASP A 1 96 ? 3.256 -14.727 -28.719 1 97.38 96 ASP A O 1
ATOM 794 N N . ILE A 1 97 ? 1.338 -13.75 -29.125 1 95.12 97 ILE A N 1
ATOM 795 C CA . ILE A 1 97 ? 0.558 -14.961 -28.922 1 95.12 97 ILE A CA 1
ATOM 796 C C . ILE A 1 97 ? 1.049 -16.062 -29.859 1 95.12 97 ILE A C 1
ATOM 798 O O . ILE A 1 97 ? 0.986 -17.25 -29.547 1 95.12 97 ILE A O 1
ATOM 802 N N . LYS A 1 98 ? 1.504 -15.688 -31.016 1 95.19 98 LYS A N 1
ATOM 803 C CA . LYS A 1 98 ? 1.958 -16.641 -32 1 95.19 98 LYS A CA 1
ATOM 804 C C . LYS A 1 98 ? 3.188 -17.406 -31.531 1 95.19 98 LYS A C 1
ATOM 806 O O . LYS A 1 98 ? 3.48 -18.5 -32 1 95.19 98 LYS A O 1
ATOM 811 N N . GLU A 1 99 ? 3.852 -16.828 -30.562 1 96 99 GLU A N 1
ATOM 812 C CA . GLU A 1 99 ? 5.09 -17.422 -30.062 1 96 99 GLU A CA 1
ATOM 813 C C . GLU A 1 99 ? 4.852 -18.203 -28.781 1 96 99 GLU A C 1
ATOM 815 O O . GLU A 1 99 ? 5.793 -18.734 -28.172 1 96 99 GLU A O 1
ATOM 820 N N . ILE A 1 100 ? 3.656 -18.266 -28.359 1 96.31 100 ILE A N 1
ATOM 821 C CA . ILE A 1 100 ? 3.33 -19.016 -27.141 1 96.31 100 ILE A CA 1
ATOM 822 C C . ILE A 1 100 ? 2.98 -20.453 -27.5 1 96.31 100 ILE A C 1
ATOM 824 O O . ILE A 1 100 ? 2.188 -20.703 -28.422 1 96.31 100 ILE A O 1
ATOM 828 N N . SER A 1 101 ? 3.623 -21.375 -26.812 1 92.69 101 SER A N 1
ATOM 829 C CA . SER A 1 101 ? 3.314 -22.766 -27.062 1 92.69 101 SER A CA 1
ATOM 830 C C . SER A 1 101 ? 1.851 -23.078 -26.766 1 92.69 101 SER A C 1
ATOM 832 O O . SER A 1 101 ? 1.231 -22.422 -25.922 1 92.69 101 SER A O 1
ATOM 834 N N . LYS A 1 102 ? 1.336 -24.094 -27.391 1 90.19 102 LYS A N 1
ATOM 835 C CA . LYS A 1 102 ? -0.066 -24.469 -27.234 1 90.19 102 LYS A CA 1
ATOM 836 C C . LYS A 1 102 ? -0.394 -24.812 -25.781 1 90.19 102 LYS A C 1
ATOM 838 O O . LYS A 1 102 ? -1.466 -24.469 -25.281 1 90.19 102 LYS A O 1
ATOM 843 N N . ASN A 1 103 ? 0.579 -25.469 -25.203 1 90.44 103 ASN A N 1
ATOM 844 C CA . ASN A 1 103 ? 0.367 -25.922 -23.828 1 90.44 103 ASN A CA 1
ATOM 845 C C . ASN A 1 103 ? 0.238 -24.734 -22.875 1 90.44 103 ASN A C 1
ATOM 847 O O . ASN A 1 103 ? -0.482 -24.812 -21.875 1 90.44 103 ASN A O 1
ATOM 851 N N . LYS A 1 104 ? 0.87 -23.609 -23.156 1 94.06 104 LYS A N 1
ATOM 852 C CA . LYS A 1 104 ? 0.867 -22.438 -22.281 1 94.06 104 LYS A CA 1
ATOM 853 C C . LYS A 1 104 ? -0.268 -21.484 -22.656 1 94.06 104 LYS A C 1
ATOM 855 O O . LYS A 1 104 ? -0.695 -20.672 -21.828 1 94.06 104 LYS A O 1
ATOM 860 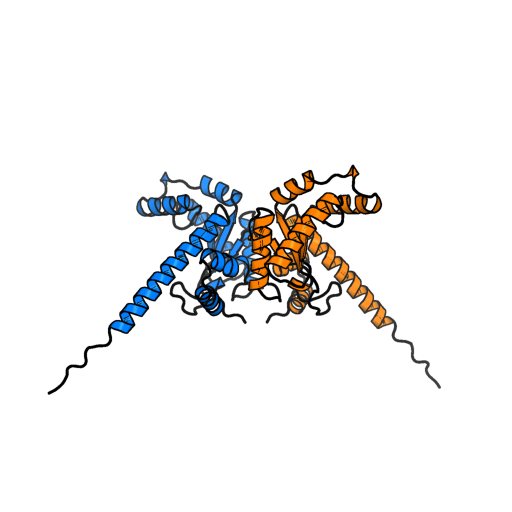N N . LEU A 1 105 ? -0.671 -21.609 -23.859 1 95.81 105 LEU A N 1
ATOM 861 C CA . LEU A 1 105 ? -1.61 -20.641 -24.422 1 95.81 105 LEU A CA 1
ATOM 862 C C . LEU A 1 105 ? -2.916 -20.641 -23.625 1 95.81 105 LEU A C 1
ATOM 864 O O . LEU A 1 105 ? -3.477 -19.562 -23.359 1 95.81 105 LEU A O 1
ATOM 868 N N . GLN A 1 106 ? -3.432 -21.766 -23.281 1 95.81 106 GLN A N 1
ATOM 869 C CA . GLN A 1 106 ? -4.664 -21.875 -22.516 1 95.81 106 GLN A CA 1
ATOM 870 C C . GLN A 1 106 ? -4.523 -21.188 -21.156 1 95.81 106 GLN A C 1
ATOM 872 O O . GLN A 1 106 ? -5.434 -20.484 -20.703 1 95.81 106 GLN A O 1
ATOM 877 N N . LYS A 1 107 ? -3.391 -21.391 -20.547 1 96.56 107 LYS A N 1
ATOM 878 C CA . LYS A 1 107 ? -3.137 -20.766 -19.25 1 96.56 107 LYS A CA 1
ATOM 879 C C . LYS A 1 107 ? -2.994 -19.25 -19.375 1 96.56 107 LYS A C 1
ATOM 881 O O . LYS A 1 107 ? -3.441 -18.516 -18.516 1 96.56 107 LYS A O 1
ATOM 886 N N . PHE A 1 108 ? -2.354 -18.859 -20.469 1 97.94 108 PHE A N 1
ATOM 887 C CA . PHE A 1 108 ? -2.232 -17.422 -20.719 1 97.94 108 PHE A CA 1
ATOM 888 C C . PHE A 1 108 ? -3.607 -16.781 -20.844 1 97.94 108 PHE A C 1
ATOM 890 O O . PHE A 1 108 ? -3.877 -15.766 -20.188 1 97.94 108 PHE A O 1
ATOM 897 N N . TYR A 1 109 ? -4.484 -17.422 -21.594 1 97.25 109 TYR A N 1
ATOM 898 C CA . TYR A 1 109 ? -5.824 -16.875 -21.781 1 97.25 109 TYR A CA 1
ATOM 899 C C . TYR A 1 109 ? -6.605 -16.875 -20.469 1 97.25 109 TYR A C 1
ATOM 901 O O . TYR A 1 109 ? -7.355 -15.938 -20.188 1 97.25 109 TYR A O 1
ATOM 909 N N . PHE A 1 110 ? -6.426 -17.875 -19.75 1 97.31 110 PHE A N 1
ATOM 910 C CA . PHE A 1 110 ? -7.102 -17.969 -18.453 1 97.31 110 PHE A CA 1
ATOM 911 C C . PHE A 1 110 ? -6.664 -16.828 -17.547 1 97.31 110 PHE A C 1
ATOM 913 O O . PHE A 1 110 ? -7.5 -16.172 -16.922 1 97.31 110 PHE A O 1
ATOM 920 N N . ASN A 1 111 ? -5.391 -16.625 -17.453 1 98.06 111 ASN A N 1
ATOM 921 C CA . ASN A 1 111 ? -4.859 -15.539 -16.641 1 98.06 111 ASN A CA 1
ATOM 922 C C . ASN A 1 111 ? -5.359 -14.18 -17.141 1 98.06 111 ASN A C 1
ATOM 924 O O . ASN A 1 111 ? -5.742 -13.328 -16.344 1 98.06 111 ASN A O 1
ATOM 928 N N . LEU A 1 112 ? -5.332 -14.047 -18.453 1 98.19 112 LEU A N 1
ATOM 929 C CA . LEU A 1 112 ? -5.758 -12.789 -19.047 1 98.19 112 LEU A CA 1
ATOM 930 C C . LEU A 1 112 ? -7.215 -12.492 -18.719 1 98.19 112 LEU A C 1
ATOM 932 O O . LEU A 1 112 ? -7.559 -11.352 -18.375 1 98.19 112 LEU A O 1
ATOM 936 N N . LYS A 1 113 ? -8.062 -13.492 -18.812 1 98.12 113 LYS A N 1
ATOM 937 C CA . LYS A 1 113 ? -9.477 -13.336 -18.484 1 98.12 113 LYS A CA 1
ATOM 938 C C . LYS A 1 113 ? -9.672 -12.852 -17.047 1 98.12 113 LYS A C 1
ATOM 940 O O . LYS A 1 113 ? -10.625 -12.141 -16.75 1 98.12 113 LYS A O 1
ATOM 945 N N . ASN A 1 114 ? -8.727 -13.172 -16.219 1 98.56 114 ASN A N 1
ATOM 946 C CA . ASN A 1 114 ? -8.812 -12.828 -14.812 1 98.56 114 ASN A CA 1
ATOM 947 C C . ASN A 1 114 ? -7.988 -11.586 -14.484 1 98.56 114 ASN A C 1
ATOM 949 O O . ASN A 1 114 ? -7.762 -11.281 -13.312 1 98.56 114 ASN A O 1
ATOM 953 N N . GLY A 1 115 ? -7.52 -10.859 -15.461 1 98.81 115 GLY A N 1
ATOM 954 C CA . GLY A 1 115 ? -6.816 -9.594 -15.289 1 98.81 115 GLY A CA 1
ATOM 955 C C . GLY A 1 115 ? -5.391 -9.766 -14.805 1 98.81 115 GLY A C 1
ATOM 956 O O . GLY A 1 115 ? -4.871 -8.922 -14.07 1 98.81 115 GLY A O 1
ATOM 957 N N . LYS A 1 116 ? -4.777 -10.859 -15.211 1 98.75 116 LYS A N 1
ATOM 958 C CA . LYS A 1 116 ? -3.443 -11.211 -14.734 1 98.75 116 LYS A CA 1
ATOM 959 C C . LYS A 1 116 ? -2.514 -11.539 -15.891 1 98.75 116 LYS A C 1
ATOM 961 O O . LYS A 1 116 ? -2.926 -12.18 -16.859 1 98.75 116 LYS A O 1
ATOM 966 N N . ILE A 1 117 ? -1.317 -11.047 -15.852 1 98.69 117 ILE A N 1
ATOM 967 C CA . ILE A 1 117 ? -0.232 -11.508 -16.703 1 98.69 117 ILE A CA 1
ATOM 968 C C . ILE A 1 117 ? 0.809 -12.25 -15.867 1 98.69 117 ILE A C 1
ATOM 970 O O . ILE A 1 117 ? 1.509 -11.633 -15.055 1 98.69 117 ILE A O 1
ATOM 974 N N . HIS A 1 118 ? 0.904 -13.484 -16.031 1 97.75 118 HIS A N 1
ATOM 975 C CA . HIS A 1 118 ? 1.918 -14.305 -15.383 1 97.75 118 HIS A CA 1
ATOM 976 C C . HIS A 1 118 ? 3.104 -14.547 -16.312 1 97.75 118 HIS A C 1
ATOM 978 O O . HIS A 1 118 ? 2.939 -15.102 -17.406 1 97.75 118 HIS A O 1
ATOM 984 N N . TYR A 1 119 ? 4.191 -14.219 -15.859 1 94.81 119 TYR A N 1
ATOM 985 C CA . TYR A 1 119 ? 5.355 -14.172 -16.734 1 94.81 119 TYR A CA 1
ATOM 986 C C . TYR A 1 119 ? 5.688 -15.562 -17.266 1 94.81 119 TYR A C 1
ATOM 988 O O . TYR A 1 119 ? 6.293 -15.703 -18.344 1 94.81 119 TYR A O 1
ATOM 996 N N . HIS A 1 120 ? 5.246 -16.625 -16.578 1 95.31 120 HIS A N 1
ATOM 997 C CA . HIS A 1 120 ? 5.555 -18 -16.969 1 95.31 120 HIS A CA 1
ATOM 998 C C . HIS A 1 120 ? 4.758 -18.406 -18.203 1 95.31 120 HIS A C 1
ATOM 1000 O O . HIS A 1 120 ? 5.129 -19.359 -18.906 1 95.31 120 HIS A O 1
ATOM 1006 N N . TYR A 1 121 ? 3.713 -17.703 -18.531 1 96.69 121 TYR A N 1
ATOM 1007 C CA . TYR A 1 121 ? 2.789 -18.219 -19.531 1 96.69 121 TYR A CA 1
ATOM 1008 C C . TYR A 1 121 ? 2.727 -17.281 -20.734 1 96.69 121 TYR A C 1
ATOM 1010 O O . TYR A 1 121 ? 1.789 -17.359 -21.531 1 96.69 121 TYR A O 1
ATOM 1018 N N . ILE A 1 122 ? 3.701 -16.438 -20.859 1 97.81 122 ILE A N 1
ATOM 1019 C CA . ILE A 1 122 ? 3.826 -15.57 -22.016 1 97.81 122 ILE A CA 1
ATOM 1020 C C . ILE A 1 122 ? 4.961 -16.078 -22.922 1 97.81 122 ILE A C 1
ATOM 1022 O O . ILE A 1 122 ? 5.539 -17.125 -22.656 1 97.81 122 ILE A O 1
ATOM 1026 N N . ASN A 1 123 ? 5.129 -15.391 -24.141 1 97.38 123 ASN A N 1
ATOM 1027 C CA . ASN A 1 123 ? 6.191 -15.828 -25.047 1 97.38 123 ASN A CA 1
ATOM 1028 C C . ASN A 1 123 ? 7.562 -15.711 -24.391 1 97.38 123 ASN A C 1
ATOM 1030 O O . ASN A 1 123 ? 7.797 -14.812 -23.578 1 97.38 123 ASN A O 1
ATOM 1034 N N . ASP A 1 124 ? 8.438 -16.5 -24.812 1 96.25 124 ASP A N 1
ATOM 1035 C CA . ASP A 1 124 ? 9.711 -16.719 -24.141 1 96.25 124 ASP A CA 1
ATOM 1036 C C . ASP A 1 124 ? 10.562 -15.445 -24.172 1 96.25 124 ASP A C 1
ATOM 1038 O O . ASP A 1 124 ? 11.273 -15.141 -23.203 1 96.25 124 ASP A O 1
ATOM 1042 N N . SER A 1 125 ? 10.523 -14.719 -25.219 1 96.94 125 SER A N 1
ATOM 1043 C CA . SER A 1 125 ? 11.328 -13.508 -25.312 1 96.94 125 SER A CA 1
ATOM 1044 C C . SER A 1 125 ? 10.961 -12.508 -24.219 1 96.94 125 SER A C 1
ATOM 1046 O O . SER A 1 125 ? 11.844 -11.969 -23.547 1 96.94 125 SER A O 1
ATOM 1048 N N . LEU A 1 126 ? 9.703 -12.305 -24.062 1 98 126 LEU A N 1
ATOM 1049 C CA . LEU A 1 126 ? 9.234 -11.375 -23.047 1 98 126 LEU A CA 1
ATOM 1050 C C . LEU A 1 126 ? 9.492 -11.922 -21.656 1 98 126 LEU A C 1
ATOM 1052 O O . LEU A 1 126 ? 9.875 -11.18 -20.75 1 98 126 LEU A O 1
ATOM 1056 N N . LYS A 1 127 ? 9.234 -13.203 -21.453 1 97.94 127 LYS A N 1
ATOM 1057 C CA . LYS A 1 127 ? 9.555 -13.867 -20.188 1 97.94 127 LYS A CA 1
ATOM 1058 C C . LYS A 1 127 ? 11.016 -13.633 -19.797 1 97.94 127 LYS A C 1
ATOM 1060 O O . LYS A 1 127 ? 11.305 -13.273 -18.656 1 97.94 127 LYS A O 1
ATOM 1065 N N . ASN A 1 128 ? 11.867 -13.836 -20.75 1 98 128 ASN A N 1
ATOM 1066 C CA . ASN A 1 128 ? 13.297 -13.68 -20.516 1 98 128 ASN A CA 1
ATOM 1067 C C . ASN A 1 128 ? 13.648 -12.234 -20.141 1 98 128 ASN A C 1
ATOM 1069 O O . ASN A 1 128 ? 14.531 -12 -19.312 1 98 128 ASN A O 1
ATOM 1073 N N . GLU A 1 129 ? 12.984 -11.328 -20.797 1 98.19 129 GLU A N 1
ATOM 1074 C CA . GLU A 1 129 ? 13.188 -9.922 -20.469 1 98.19 129 GLU A CA 1
ATOM 1075 C C . GLU A 1 129 ? 12.836 -9.633 -19.016 1 98.19 129 GLU A C 1
ATOM 1077 O O . GLU A 1 129 ? 13.602 -8.984 -18.297 1 98.19 129 GLU A O 1
ATOM 1082 N N . ILE A 1 130 ? 11.719 -10.102 -18.531 1 98.5 130 ILE A N 1
ATOM 1083 C CA . ILE A 1 130 ? 11.242 -9.867 -17.172 1 98.5 130 ILE A CA 1
ATOM 1084 C C . ILE A 1 130 ? 12.164 -10.562 -16.188 1 98.5 130 ILE A C 1
ATOM 1086 O O . ILE A 1 130 ? 12.562 -9.977 -15.172 1 98.5 130 ILE A O 1
ATOM 1090 N N . VAL A 1 131 ? 12.547 -11.766 -16.484 1 98.19 131 VAL A N 1
ATOM 1091 C CA . VAL A 1 131 ? 13.43 -12.539 -15.633 1 98.19 131 VAL A CA 1
ATOM 1092 C C . VAL A 1 131 ? 14.781 -11.836 -15.5 1 98.19 131 VAL A C 1
ATOM 1094 O O . VAL A 1 131 ? 15.359 -11.789 -14.414 1 98.19 131 VAL A O 1
ATOM 1097 N N . LYS A 1 132 ? 15.227 -11.312 -16.578 1 98.56 132 LYS A N 1
ATOM 1098 C CA . LYS A 1 132 ? 16.5 -10.594 -16.562 1 98.56 132 LYS A CA 1
ATOM 1099 C C . LYS A 1 132 ? 16.422 -9.375 -15.648 1 98.56 132 LYS A C 1
ATOM 1101 O O . LYS A 1 132 ? 17.375 -9.078 -14.922 1 98.56 132 LYS A O 1
ATOM 1106 N N . ILE A 1 133 ? 15.305 -8.688 -15.727 1 98.62 133 ILE A N 1
ATOM 1107 C CA . ILE A 1 133 ? 15.109 -7.535 -14.852 1 98.62 133 ILE A CA 1
ATOM 1108 C C . ILE A 1 133 ? 15.188 -7.973 -13.391 1 98.62 133 ILE A C 1
ATOM 1110 O O . ILE A 1 133 ? 15.875 -7.34 -12.586 1 98.62 133 ILE A O 1
ATOM 1114 N N . MET A 1 134 ? 14.531 -9.062 -13.055 1 98.69 134 MET A N 1
ATOM 1115 C CA . MET A 1 134 ? 14.523 -9.555 -11.68 1 98.69 134 MET A CA 1
ATOM 1116 C C . MET A 1 134 ? 15.914 -10 -11.25 1 98.69 134 MET A C 1
ATOM 1118 O O . MET A 1 134 ? 16.312 -9.773 -10.109 1 98.69 134 MET A O 1
ATOM 1122 N N . GLU A 1 135 ? 16.625 -10.617 -12.172 1 98.5 135 GLU A N 1
ATOM 1123 C CA . GLU A 1 135 ? 17.984 -11.055 -11.891 1 98.5 135 GLU A CA 1
ATOM 1124 C C . GLU A 1 135 ? 18.906 -9.859 -11.617 1 98.5 135 GLU A C 1
ATOM 1126 O O . GLU A 1 135 ? 19.781 -9.93 -10.758 1 98.5 135 GLU A O 1
ATOM 1131 N N . GLU A 1 136 ? 18.75 -8.852 -12.359 1 98.69 136 GLU A N 1
ATOM 1132 C CA . GLU A 1 136 ? 19.531 -7.637 -12.148 1 98.69 136 GLU A CA 1
ATOM 1133 C C . GLU A 1 136 ? 19.281 -7.059 -10.758 1 98.69 136 GLU A C 1
ATOM 1135 O O . GLU A 1 136 ? 20.219 -6.605 -10.094 1 98.69 136 GLU A O 1
ATOM 1140 N N . ILE A 1 137 ? 18.047 -7.07 -10.383 1 98.69 137 ILE A N 1
ATOM 1141 C CA . ILE A 1 137 ? 17.688 -6.57 -9.062 1 98.69 137 ILE A CA 1
ATOM 1142 C C . ILE A 1 137 ? 18.328 -7.445 -7.988 1 98.69 137 ILE A C 1
ATOM 1144 O O . ILE A 1 137 ? 18.891 -6.93 -7.016 1 98.69 137 ILE A O 1
ATOM 1148 N N . ARG A 1 138 ? 18.266 -8.734 -8.195 1 98.31 138 ARG A N 1
ATOM 1149 C CA . ARG A 1 138 ? 18.859 -9.688 -7.258 1 98.31 138 ARG A CA 1
ATOM 1150 C C . ARG A 1 138 ? 20.344 -9.438 -7.094 1 98.31 138 ARG A C 1
ATOM 1152 O O . ARG A 1 138 ? 20.859 -9.43 -5.973 1 98.31 138 ARG A O 1
ATOM 1159 N N . ILE A 1 139 ? 21.016 -9.234 -8.164 1 98.31 139 ILE A N 1
ATOM 1160 C CA . ILE A 1 139 ? 22.453 -9.023 -8.156 1 98.31 139 ILE A CA 1
ATOM 1161 C C . ILE A 1 139 ? 22.766 -7.695 -7.477 1 98.31 139 ILE A C 1
ATOM 1163 O O . ILE A 1 139 ? 23.641 -7.629 -6.598 1 98.31 139 ILE A O 1
ATOM 1167 N N . ARG A 1 140 ? 22.078 -6.688 -7.84 1 97.81 140 ARG A N 1
ATOM 1168 C CA . ARG A 1 140 ? 22.312 -5.348 -7.316 1 97.81 140 ARG A CA 1
ATOM 1169 C C . ARG A 1 140 ? 22.141 -5.309 -5.801 1 97.81 140 ARG A C 1
ATOM 1171 O O . ARG A 1 140 ? 22.922 -4.656 -5.098 1 97.81 140 ARG A O 1
ATOM 1178 N N . LEU A 1 141 ? 21.156 -6.008 -5.34 1 98.12 141 LEU A N 1
ATOM 1179 C CA . LEU A 1 141 ? 20.812 -5.949 -3.92 1 98.12 141 LEU A CA 1
ATOM 1180 C C . LEU A 1 141 ? 21.438 -7.121 -3.168 1 98.12 141 LEU A C 1
ATOM 1182 O O . LEU A 1 141 ? 21.188 -7.301 -1.975 1 98.12 141 LEU A O 1
ATOM 1186 N N . LYS A 1 142 ? 22.156 -7.996 -3.855 1 97.88 142 LYS A N 1
ATOM 1187 C CA . LYS A 1 142 ? 22.844 -9.148 -3.277 1 97.88 142 LYS A CA 1
ATOM 1188 C C . LYS A 1 142 ? 21.859 -10.07 -2.559 1 97.88 142 LYS A C 1
ATOM 1190 O O . LYS A 1 142 ? 22.078 -10.43 -1.4 1 97.88 142 LYS A O 1
ATOM 1195 N N . ILE A 1 143 ? 20.797 -10.359 -3.256 1 97.12 143 ILE A N 1
ATOM 1196 C CA . ILE A 1 143 ? 19.75 -11.227 -2.727 1 97.12 143 ILE A CA 1
ATOM 1197 C C . ILE A 1 143 ? 19.953 -12.648 -3.24 1 97.12 143 ILE A C 1
ATOM 1199 O O . ILE A 1 143 ? 20.125 -12.859 -4.441 1 97.12 143 ILE A O 1
ATOM 1203 N N . GLU A 1 144 ? 19.875 -13.539 -2.383 1 95.06 144 GLU A N 1
ATOM 1204 C CA . GLU A 1 144 ? 20.078 -14.938 -2.748 1 95.06 144 GLU A CA 1
ATOM 1205 C C . GLU A 1 144 ? 18.797 -15.555 -3.281 1 95.06 144 GLU A C 1
ATOM 1207 O O . GLU A 1 144 ? 18.812 -16.344 -4.234 1 95.06 144 GLU A O 1
ATOM 1212 N N . LYS A 1 145 ? 17.688 -15.234 -2.689 1 96.38 145 LYS A N 1
ATOM 1213 C CA . LYS A 1 145 ? 16.391 -15.789 -3.1 1 96.38 145 LYS A CA 1
ATOM 1214 C C . LYS A 1 145 ? 15.992 -15.289 -4.484 1 96.38 145 LYS A C 1
ATOM 1216 O O . LYS A 1 145 ? 16.25 -14.133 -4.828 1 96.38 145 LYS A O 1
ATOM 1221 N N . GLU A 1 146 ? 15.367 -16.109 -5.148 1 97.56 146 GLU A N 1
ATOM 1222 C CA . GLU A 1 146 ? 14.828 -15.688 -6.438 1 97.56 146 GLU A CA 1
ATOM 1223 C C . GLU A 1 146 ? 13.688 -14.688 -6.254 1 97.56 146 GLU A C 1
ATOM 1225 O O . GLU A 1 146 ? 12.961 -14.742 -5.258 1 97.56 146 GLU A O 1
ATOM 1230 N N . ILE A 1 147 ? 13.531 -13.812 -7.223 1 98.31 147 ILE A N 1
ATOM 1231 C CA . ILE A 1 147 ? 12.453 -12.828 -7.25 1 98.31 147 ILE A CA 1
ATOM 1232 C C . ILE A 1 147 ? 11.594 -13.039 -8.492 1 98.31 147 ILE A C 1
ATOM 1234 O O . ILE A 1 147 ? 12.117 -13.258 -9.586 1 98.31 147 ILE A O 1
ATOM 1238 N N . SER A 1 148 ? 10.336 -13.055 -8.359 1 97.62 148 SER A N 1
ATOM 1239 C CA . SER A 1 148 ? 9.406 -13.117 -9.492 1 97.62 148 SER A CA 1
ATOM 1240 C C . SER A 1 148 ? 8.336 -12.039 -9.383 1 97.62 148 SER A C 1
ATOM 1242 O O . SER A 1 148 ? 8.172 -11.422 -8.328 1 97.62 148 SER A O 1
ATOM 1244 N N . VAL A 1 149 ? 7.637 -11.797 -10.555 1 98.06 149 VAL A N 1
ATOM 1245 C CA . VAL A 1 149 ? 6.621 -10.75 -10.547 1 98.06 149 VAL A CA 1
ATOM 1246 C C . VAL A 1 149 ? 5.457 -11.156 -11.445 1 98.06 149 VAL A C 1
ATOM 1248 O O . VAL A 1 149 ? 5.656 -11.781 -12.492 1 98.06 149 VAL A O 1
ATOM 1251 N N . CYS A 1 150 ? 4.27 -10.914 -11.008 1 98.44 150 CYS A N 1
ATOM 1252 C CA . CYS A 1 150 ? 3.064 -10.945 -11.828 1 98.44 150 CYS A CA 1
ATOM 1253 C C . CYS A 1 150 ? 2.428 -9.562 -11.914 1 98.44 150 CYS A C 1
ATOM 1255 O O . CYS A 1 150 ? 2.643 -8.719 -11.039 1 98.44 150 CYS A O 1
ATOM 1257 N N . ILE A 1 151 ? 1.709 -9.359 -13 1 98.88 151 ILE A N 1
ATOM 1258 C CA . ILE A 1 151 ? 1.108 -8.047 -13.211 1 98.88 151 ILE A CA 1
ATOM 1259 C C . ILE A 1 151 ? -0.413 -8.172 -13.242 1 98.88 151 ILE A C 1
ATOM 1261 O O . ILE A 1 151 ? -0.956 -9.039 -13.93 1 98.88 151 ILE A O 1
ATOM 1265 N N . TYR A 1 152 ? -1.066 -7.355 -12.5 1 98.94 152 TYR A N 1
ATOM 1266 C CA . TYR A 1 152 ? -2.523 -7.336 -12.438 1 98.94 152 TYR A CA 1
ATOM 1267 C C . TYR A 1 152 ? -3.072 -6.012 -12.953 1 98.94 152 TYR A C 1
ATOM 1269 O O . TYR A 1 152 ? -2.516 -4.949 -12.672 1 98.94 152 TYR A O 1
ATOM 1277 N N . ILE A 1 153 ? -4.246 -6.09 -13.617 1 98.88 153 ILE A N 1
ATOM 1278 C CA . ILE A 1 153 ? -4.812 -4.918 -14.281 1 98.88 153 ILE A CA 1
ATOM 1279 C C . ILE A 1 153 ? -5.402 -3.969 -13.242 1 98.88 153 ILE A C 1
ATOM 1281 O O . ILE A 1 153 ? -5.484 -2.76 -13.477 1 98.88 153 ILE A O 1
ATOM 1285 N N . SER A 1 154 ? -5.812 -4.523 -12.102 1 98.69 154 SER A N 1
ATOM 1286 C CA . SER A 1 154 ? -6.477 -3.727 -11.078 1 98.69 154 SER A CA 1
ATOM 1287 C C . SER A 1 154 ? -6.391 -4.402 -9.711 1 98.69 154 SER A C 1
ATOM 1289 O O . SER A 1 154 ? -6.039 -5.578 -9.617 1 98.69 154 SER A O 1
ATOM 1291 N N . GLU A 1 155 ? -6.656 -3.615 -8.648 1 98.81 155 GLU A N 1
ATOM 1292 C CA . GLU A 1 155 ? -6.727 -4.18 -7.301 1 98.81 155 GLU A CA 1
ATOM 1293 C C . GLU A 1 155 ? -7.809 -5.25 -7.207 1 98.81 155 GLU A C 1
ATOM 1295 O O . GLU A 1 155 ? -7.609 -6.285 -6.57 1 98.81 155 GLU A O 1
ATOM 1300 N N . GLU A 1 156 ? -8.93 -5 -7.848 1 98.62 156 GLU A N 1
ATOM 1301 C CA . GLU A 1 156 ? -10.023 -5.965 -7.84 1 98.62 156 GLU A CA 1
ATOM 1302 C C . GLU A 1 156 ? -9.578 -7.305 -8.414 1 98.62 156 GLU A C 1
ATOM 1304 O O . GLU A 1 156 ? -9.836 -8.359 -7.828 1 98.62 156 GLU A O 1
ATOM 1309 N N . ALA A 1 157 ? -8.953 -7.262 -9.562 1 98.88 157 ALA A N 1
ATOM 1310 C CA . ALA A 1 157 ? -8.461 -8.484 -10.188 1 98.88 157 ALA A CA 1
ATOM 1311 C C . ALA A 1 157 ? -7.461 -9.203 -9.289 1 98.88 157 ALA A C 1
ATOM 1313 O O . ALA A 1 157 ? -7.527 -10.422 -9.125 1 98.88 157 ALA A O 1
ATOM 1314 N N . PHE A 1 158 ? -6.582 -8.453 -8.695 1 98.94 158 PHE A N 1
ATOM 1315 C CA . PHE A 1 158 ? -5.562 -9.008 -7.809 1 98.94 158 PHE A CA 1
ATOM 1316 C C . PHE A 1 158 ? -6.207 -9.727 -6.625 1 98.94 158 PHE A C 1
ATOM 1318 O O . PHE A 1 158 ? -5.91 -10.891 -6.363 1 98.94 158 PHE A O 1
ATOM 1325 N N . VAL A 1 159 ? -7.078 -9.039 -5.957 1 98.88 159 VAL A N 1
ATOM 1326 C CA . VAL A 1 159 ? -7.707 -9.57 -4.75 1 98.88 159 VAL A CA 1
ATOM 1327 C C . VAL A 1 159 ? -8.523 -10.812 -5.098 1 98.88 159 VAL A C 1
ATOM 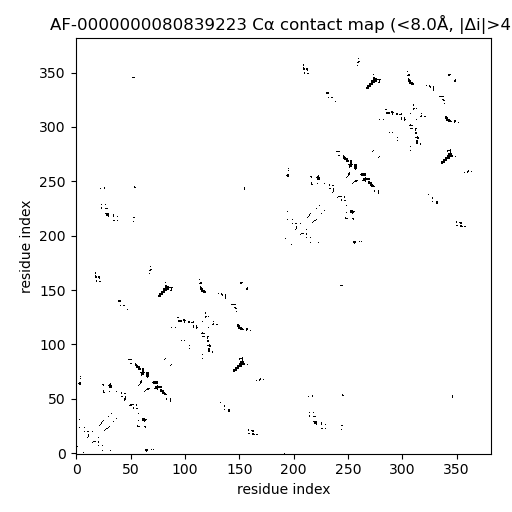1329 O O . VAL A 1 159 ? -8.477 -11.812 -4.375 1 98.88 159 VAL A O 1
ATOM 1332 N N . LYS A 1 160 ? -9.227 -10.758 -6.199 1 98.69 160 LYS A N 1
ATOM 1333 C CA . LYS A 1 160 ? -10.031 -11.898 -6.621 1 98.69 160 LYS A CA 1
ATOM 1334 C C . LYS A 1 160 ? -9.156 -13.109 -6.918 1 98.69 160 LYS A C 1
ATOM 1336 O O . LYS A 1 160 ? -9.484 -14.227 -6.516 1 98.69 160 LYS A O 1
ATOM 1341 N N . ASN A 1 161 ? -8.078 -12.891 -7.637 1 98.62 161 ASN A N 1
ATOM 1342 C CA . ASN A 1 161 ? -7.18 -13.984 -7.992 1 98.62 161 ASN A CA 1
ATOM 1343 C C . ASN A 1 161 ? -6.586 -14.648 -6.754 1 98.62 161 ASN A C 1
ATOM 1345 O O . ASN A 1 161 ? -6.617 -15.875 -6.625 1 98.62 161 ASN A O 1
ATOM 1349 N N . ILE A 1 162 ? -6.078 -13.859 -5.82 1 98.38 162 ILE A N 1
ATOM 1350 C CA . ILE A 1 162 ? -5.387 -14.391 -4.652 1 98.38 162 ILE A CA 1
ATOM 1351 C C . ILE A 1 162 ? -6.398 -15.039 -3.707 1 98.38 162 ILE A C 1
ATOM 1353 O O . ILE A 1 162 ? -6.125 -16.094 -3.121 1 98.38 162 ILE A O 1
ATOM 1357 N N . SER A 1 163 ? -7.57 -14.414 -3.545 1 98.31 163 SER A N 1
ATOM 1358 C CA . SER A 1 163 ? -8.594 -14.953 -2.66 1 98.31 163 SER A CA 1
ATOM 1359 C C . SER A 1 163 ? -9.102 -16.297 -3.162 1 98.31 163 SER A C 1
ATOM 1361 O O . SER A 1 163 ? -9.281 -17.234 -2.375 1 98.31 163 SER A O 1
ATOM 1363 N N . ASN A 1 164 ? -9.344 -16.375 -4.465 1 97.94 164 ASN A N 1
ATOM 1364 C CA . ASN A 1 164 ? -9.797 -17.641 -5.047 1 97.94 164 ASN A CA 1
ATOM 1365 C C . ASN A 1 164 ? -8.766 -18.75 -4.84 1 97.94 164 ASN A C 1
ATOM 1367 O O . ASN A 1 164 ? -9.125 -19.891 -4.516 1 97.94 164 ASN A O 1
ATOM 1371 N N . PHE A 1 165 ? -7.555 -18.438 -5.074 1 97.19 165 PHE A N 1
ATOM 1372 C CA . PHE A 1 165 ? -6.48 -19.406 -4.891 1 97.19 165 PHE A CA 1
ATOM 1373 C C . PHE A 1 165 ? -6.441 -19.906 -3.451 1 97.19 165 PHE A C 1
ATOM 1375 O O . PHE A 1 165 ? -6.422 -21.109 -3.205 1 97.19 165 PHE A O 1
ATOM 1382 N N . LEU A 1 166 ? -6.473 -19 -2.49 1 96.44 166 LEU A N 1
ATOM 1383 C CA . LEU A 1 166 ? -6.391 -19.359 -1.079 1 96.44 166 LEU A CA 1
ATOM 1384 C C . LEU A 1 166 ? -7.613 -20.156 -0.649 1 96.44 166 LEU A C 1
ATOM 1386 O O . LEU A 1 166 ? -7.496 -21.109 0.138 1 96.44 166 LEU A O 1
ATOM 1390 N N . GLU A 1 167 ? -8.719 -19.766 -1.136 1 97.06 167 GLU A N 1
ATOM 1391 C CA . GLU A 1 167 ? -9.953 -20.469 -0.803 1 97.06 167 GLU A CA 1
ATOM 1392 C C . GLU A 1 167 ? -9.914 -21.906 -1.294 1 97.06 167 GLU A C 1
ATOM 1394 O O . GLU A 1 167 ? -10.289 -22.828 -0.564 1 97.06 167 GLU A O 1
ATOM 1399 N N . GLU A 1 168 ? -9.477 -22.047 -2.506 1 96.5 168 GLU A N 1
ATOM 1400 C CA . GLU A 1 168 ? -9.344 -23.391 -3.062 1 96.5 168 GLU A CA 1
ATOM 1401 C C . GLU A 1 168 ? -8.375 -24.234 -2.242 1 96.5 168 GLU A C 1
ATOM 1403 O O . GLU A 1 168 ? -8.641 -25.406 -1.965 1 96.5 168 GLU A O 1
ATOM 1408 N N . MET A 1 169 ? -7.285 -23.656 -1.874 1 95.31 169 MET A N 1
ATOM 1409 C CA . MET A 1 169 ? -6.289 -24.359 -1.075 1 95.31 169 MET A CA 1
ATOM 1410 C C . MET A 1 169 ? -6.848 -24.719 0.297 1 95.31 169 MET A C 1
ATOM 1412 O O . MET A 1 169 ? -6.551 -25.797 0.833 1 95.31 169 MET A O 1
ATOM 1416 N N . TRP A 1 170 ? -7.602 -23.859 0.83 1 94.12 170 TRP A N 1
ATOM 1417 C CA . TRP A 1 170 ? -8.203 -24.078 2.143 1 94.12 170 TRP A CA 1
ATOM 1418 C C . TRP A 1 170 ? -9.195 -25.234 2.107 1 94.12 170 TRP A C 1
ATOM 1420 O O . TRP A 1 170 ? -9.203 -26.078 3.006 1 94.12 170 TRP A O 1
ATOM 1430 N N . ILE A 1 171 ? -10.039 -25.266 1.104 1 93.06 171 ILE A N 1
ATOM 1431 C CA . ILE A 1 171 ? -11.023 -26.328 0.928 1 93.06 171 ILE A CA 1
ATOM 1432 C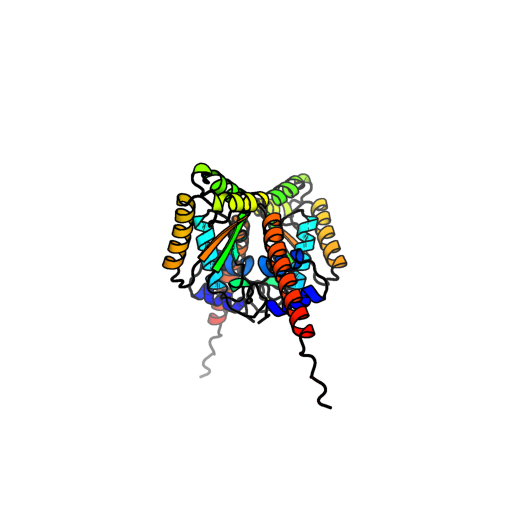 C . ILE A 1 171 ? -10.32 -27.672 0.788 1 93.06 171 ILE A C 1
ATOM 1434 O O . ILE A 1 171 ? -10.734 -28.656 1.396 1 93.06 171 ILE A O 1
ATOM 1438 N N . ASN A 1 172 ? -9.266 -27.656 0.03 1 92.62 172 ASN A N 1
ATOM 1439 C CA . ASN A 1 172 ? -8.492 -28.875 -0.159 1 92.62 172 ASN A CA 1
ATOM 1440 C C . ASN A 1 172 ? -7.875 -29.359 1.15 1 92.62 172 ASN A C 1
ATOM 1442 O O . ASN A 1 172 ? -7.805 -30.562 1.405 1 92.62 172 ASN A O 1
ATOM 1446 N N . LYS A 1 173 ? -7.41 -28.516 1.951 1 89.44 173 LYS A N 1
ATOM 1447 C CA . LYS A 1 173 ? -6.828 -28.844 3.25 1 89.44 173 LYS A CA 1
ATOM 1448 C C . LYS A 1 173 ? -7.871 -29.438 4.184 1 89.44 173 LYS A C 1
ATOM 1450 O O . LYS A 1 173 ? -7.586 -30.406 4.902 1 89.44 173 LYS A O 1
ATOM 1455 N N . GLU A 1 174 ? -9.023 -28.891 4.172 1 87.19 174 GLU A N 1
ATOM 1456 C CA . GLU A 1 174 ? -10.094 -29.359 5.047 1 87.19 174 GLU A CA 1
ATOM 1457 C C . GLU A 1 174 ? -10.609 -30.719 4.605 1 87.19 174 GLU A C 1
ATOM 1459 O O . GLU A 1 174 ? -11.008 -31.531 5.441 1 87.19 174 GLU A O 1
ATOM 1464 N N . LYS A 1 175 ? -10.625 -30.922 3.371 1 85.81 175 LYS A N 1
ATOM 1465 C CA . LYS A 1 175 ? -11.047 -32.219 2.859 1 85.81 175 LYS A CA 1
ATOM 1466 C C . LYS A 1 175 ? -10.062 -33.312 3.262 1 85.81 175 LYS A C 1
ATOM 1468 O O . LYS A 1 175 ? -10.469 -34.438 3.625 1 85.81 175 LYS A O 1
ATOM 1473 N N . ILE A 1 176 ? -8.875 -33 3.205 1 73.75 176 ILE A N 1
ATOM 1474 C CA . ILE A 1 176 ? -7.84 -33.969 3.557 1 73.75 176 ILE A CA 1
ATOM 1475 C C . ILE A 1 176 ? -7.875 -34.219 5.059 1 73.75 176 ILE A C 1
ATOM 1477 O O . ILE A 1 176 ? -7.734 -35.375 5.492 1 73.75 176 ILE A O 1
ATOM 1481 N N . GLY A 1 177 ? -8.102 -33.188 5.871 1 63.38 177 GLY A N 1
ATOM 1482 C CA . GLY A 1 177 ? -8.203 -33.344 7.312 1 63.38 177 GLY A CA 1
ATOM 1483 C C . GLY A 1 177 ? -9.391 -34.188 7.727 1 63.38 177 GLY A C 1
ATOM 1484 O O . GLY A 1 177 ? -9.289 -35.031 8.633 1 63.38 177 GLY A O 1
ATOM 1485 N N . ARG A 1 178 ? -10.484 -34.125 7.031 1 61.5 178 ARG A N 1
ATOM 1486 C CA . ARG A 1 178 ? -11.688 -34.906 7.34 1 61.5 178 ARG A CA 1
ATOM 1487 C C . ARG A 1 178 ? -11.516 -36.375 6.969 1 61.5 178 ARG A C 1
ATOM 1489 O O . ARG A 1 178 ? -11.914 -37.25 7.723 1 61.5 178 ARG A O 1
ATOM 1496 N N . VAL A 1 179 ? -10.844 -36.594 5.941 1 59.31 179 VAL A N 1
ATOM 1497 C CA . VAL A 1 179 ? -10.617 -37.969 5.496 1 59.31 179 VAL A CA 1
ATOM 1498 C C . VAL A 1 179 ? -9.688 -38.688 6.473 1 59.31 179 VAL A C 1
ATOM 1500 O O . VAL A 1 179 ? -9.898 -39.875 6.793 1 59.31 179 VAL A O 1
ATOM 1503 N N . THR A 1 180 ? -8.727 -37.969 7.066 1 57.34 180 THR A N 1
ATOM 1504 C CA . THR A 1 180 ? -7.742 -38.562 7.965 1 57.34 180 THR A CA 1
ATOM 1505 C C . THR A 1 180 ? -8.367 -38.906 9.312 1 57.34 180 THR A C 1
ATOM 1507 O O . THR A 1 180 ? -7.988 -39.875 9.953 1 57.34 180 THR A O 1
ATOM 1510 N N . ILE A 1 181 ? -9.375 -38.188 9.734 1 55.78 181 ILE A N 1
ATOM 1511 C CA . ILE A 1 181 ? -10.062 -38.5 10.992 1 55.78 181 ILE A CA 1
ATOM 1512 C C . ILE A 1 181 ? -10.93 -39.719 10.828 1 55.78 181 ILE A C 1
ATOM 1514 O O . ILE A 1 181 ? -11.023 -40.562 11.742 1 55.78 181 ILE A O 1
ATOM 1518 N N . GLU A 1 182 ? -11.492 -39.844 9.742 1 50.19 182 GLU A N 1
ATOM 1519 C CA . GLU A 1 182 ? -12.422 -40.969 9.555 1 50.19 182 GLU A CA 1
ATOM 1520 C C . GLU A 1 182 ? -11.672 -42.281 9.383 1 50.19 182 GLU A C 1
ATOM 1522 O O . GLU A 1 182 ? -12.211 -43.344 9.672 1 50.19 182 GLU A O 1
ATOM 1527 N N . SER A 1 183 ? -10.469 -42.219 9.008 1 44.16 183 SER A N 1
ATOM 1528 C CA . SER A 1 183 ? -9.828 -43.469 8.641 1 44.16 183 SER A CA 1
ATOM 1529 C C . SER A 1 183 ? -9.25 -44.188 9.859 1 44.16 183 SER A C 1
ATOM 1531 O O . SER A 1 183 ? -8.031 -44.188 10.055 1 44.16 183 SER A O 1
ATOM 1533 N N . LEU A 1 184 ? -9.781 -43.969 11.062 1 45.81 184 LEU A N 1
ATOM 1534 C CA . LEU A 1 184 ? -9.297 -44.812 12.148 1 45.81 184 LEU A CA 1
ATOM 1535 C C . LEU A 1 184 ? -9.617 -46.281 11.867 1 45.81 184 LEU A C 1
ATOM 1537 O O . LEU A 1 184 ? -10.742 -46.625 11.516 1 45.81 184 LEU A O 1
ATOM 1541 N N . PRO A 1 185 ? -8.625 -47.188 11.727 1 45.59 185 PRO A N 1
ATOM 1542 C CA . PRO A 1 185 ? -8.766 -48.594 11.453 1 45.59 185 PRO A CA 1
ATOM 1543 C C . PRO A 1 185 ? -9.75 -49.281 12.391 1 45.59 185 PRO A C 1
ATOM 1545 O O . PRO A 1 185 ? -9.859 -48.906 13.562 1 45.59 185 PRO A O 1
ATOM 1548 N N . LYS A 1 186 ? -10.82 -49.969 11.945 1 45.25 186 LYS A N 1
ATOM 1549 C CA . LYS A 1 186 ? -11.719 -50.906 12.617 1 45.25 186 LYS A CA 1
ATOM 1550 C C . LYS A 1 186 ? -10.93 -51.969 13.383 1 45.25 186 LYS A C 1
ATOM 1552 O O . LYS A 1 186 ? -10.125 -52.688 12.797 1 45.25 186 LYS A O 1
ATOM 1557 N N . LEU A 1 187 ? -10.633 -51.875 14.68 1 39.06 187 LEU A N 1
ATOM 1558 C CA . LEU A 1 187 ? -10.086 -52.875 15.57 1 39.06 187 LEU A CA 1
ATOM 1559 C C . LEU A 1 187 ? -10.828 -54.188 15.398 1 39.06 187 LEU A C 1
ATOM 1561 O O . LEU A 1 187 ? -12.055 -54.25 15.5 1 39.06 187 LEU A O 1
ATOM 1565 N N . GLY A 1 188 ? -10.32 -55.188 14.688 1 38.44 188 GLY A N 1
ATOM 1566 C CA . GLY A 1 188 ? -10.703 -56.594 14.664 1 38.44 188 GLY A CA 1
ATOM 1567 C C . GLY A 1 188 ? -10.953 -57.156 16.047 1 38.44 188 GLY A C 1
ATOM 1568 O O . GLY A 1 188 ? -10.18 -56.906 16.969 1 38.44 188 GLY A O 1
ATOM 1569 N N . GLY A 1 189 ? -12.227 -57.25 16.547 1 32.47 189 GLY A N 1
ATOM 1570 C CA . GLY A 1 189 ? -12.727 -57.969 17.703 1 32.47 189 GLY A CA 1
ATOM 1571 C C . GLY A 1 189 ? -12.188 -59.406 17.781 1 32.47 189 GLY A C 1
ATOM 1572 O O . GLY A 1 189 ? -12.422 -60.219 16.875 1 32.47 189 GLY A O 1
ATOM 1573 N N . ILE A 1 190 ? -11 -59.781 18.25 1 32.56 190 ILE A N 1
ATOM 1574 C CA . ILE A 1 190 ? -10.523 -61.094 18.688 1 32.56 190 ILE A CA 1
ATOM 1575 C C . ILE A 1 190 ? -11.453 -61.656 19.781 1 32.56 190 ILE A C 1
ATOM 1577 O O . ILE A 1 190 ? -11.578 -61.062 20.844 1 32.56 190 ILE A O 1
ATOM 1581 N N . LEU A 1 191 ? -12.711 -62.281 19.391 1 22.41 191 LEU A N 1
ATOM 1582 C CA . LEU A 1 191 ? -13.078 -63.5 20.109 1 22.41 191 LEU A CA 1
ATOM 1583 C C . LEU A 1 191 ? -12.125 -64.625 19.781 1 22.41 191 LEU A C 1
ATOM 1585 O O . LEU A 1 191 ? -11.664 -64.75 18.641 1 22.41 191 LEU A O 1
ATOM 1589 N N . MET B 1 1 ? 8.344 -5.836 18.766 1 51.62 1 MET B N 1
ATOM 1590 C CA . MET B 1 1 ? 7.629 -4.941 17.859 1 51.62 1 MET B CA 1
ATOM 1591 C C . MET B 1 1 ? 8.516 -3.771 17.438 1 51.62 1 MET B C 1
ATOM 1593 O O . MET B 1 1 ? 9.203 -3.178 18.266 1 51.62 1 MET B O 1
ATOM 1597 N N . ILE B 1 2 ? 8.805 -3.656 16.172 1 60.16 2 ILE B N 1
ATOM 1598 C CA . ILE B 1 2 ? 9.742 -2.635 15.727 1 60.16 2 ILE B C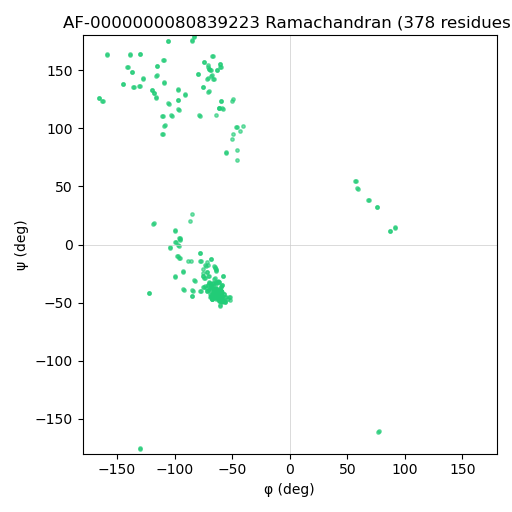A 1
ATOM 1599 C C . ILE B 1 2 ? 9.219 -1.251 16.109 1 60.16 2 ILE B C 1
ATOM 1601 O O . ILE B 1 2 ? 8.031 -0.957 15.945 1 60.16 2 ILE B O 1
ATOM 1605 N N . ILE B 1 3 ? 10.047 -0.525 16.844 1 80.5 3 ILE B N 1
ATOM 1606 C CA . ILE B 1 3 ? 9.781 0.883 17.125 1 80.5 3 ILE B CA 1
ATOM 1607 C C . ILE B 1 3 ? 10.156 1.729 15.906 1 80.5 3 ILE B C 1
ATOM 1609 O O . ILE B 1 3 ? 11.336 1.878 15.586 1 80.5 3 ILE B O 1
ATOM 1613 N N . ILE B 1 4 ? 9.195 2.299 15.234 1 91.94 4 ILE B N 1
ATOM 1614 C CA . ILE B 1 4 ? 9.367 3.006 13.969 1 91.94 4 ILE B CA 1
ATOM 1615 C C . ILE B 1 4 ? 10.297 4.195 14.164 1 91.94 4 ILE B C 1
ATOM 1617 O O . ILE B 1 4 ? 11.094 4.523 13.281 1 91.94 4 ILE B O 1
ATOM 1621 N N . LEU B 1 5 ? 10.234 4.77 15.352 1 92.69 5 LEU B N 1
ATOM 1622 C CA . LEU B 1 5 ? 11.125 5.895 15.625 1 92.69 5 LEU B CA 1
ATOM 1623 C C . LEU B 1 5 ? 12.578 5.457 15.586 1 92.69 5 LEU B C 1
ATOM 1625 O O . LEU B 1 5 ? 13.438 6.18 15.062 1 92.69 5 LEU B O 1
ATOM 1629 N N . GLU B 1 6 ? 12.867 4.359 16.156 1 93.56 6 GLU B N 1
ATOM 1630 C CA . GLU B 1 6 ? 14.227 3.832 16.125 1 93.56 6 GLU B CA 1
ATOM 1631 C C . GLU B 1 6 ? 14.672 3.547 14.695 1 93.56 6 GLU B C 1
ATOM 1633 O O . GLU B 1 6 ? 15.82 3.803 14.336 1 93.56 6 GLU B O 1
ATOM 1638 N N . LYS B 1 7 ? 13.75 3.018 13.977 1 93.94 7 LYS B N 1
ATOM 1639 C CA . LYS B 1 7 ? 14.047 2.754 12.57 1 93.94 7 LYS B CA 1
ATOM 1640 C C . LYS B 1 7 ? 14.305 4.051 11.805 1 93.94 7 LYS B C 1
ATOM 1642 O O . LYS B 1 7 ? 15.219 4.125 10.984 1 93.94 7 LYS B O 1
ATOM 1647 N N . PHE B 1 8 ? 13.523 5.039 12.117 1 95.19 8 PHE B N 1
ATOM 1648 C CA . PHE B 1 8 ? 13.703 6.355 11.523 1 95.19 8 PHE B CA 1
ATOM 1649 C C . PHE B 1 8 ? 15.102 6.895 11.797 1 95.19 8 PHE B C 1
ATOM 1651 O O . PHE B 1 8 ? 15.797 7.316 10.875 1 95.19 8 PHE B O 1
ATOM 1658 N N . ASN B 1 9 ? 15.469 6.793 12.984 1 94.38 9 ASN B N 1
ATOM 1659 C CA . ASN B 1 9 ? 16.781 7.285 13.398 1 94.38 9 ASN B CA 1
ATOM 1660 C C . ASN B 1 9 ? 17.906 6.492 12.758 1 94.38 9 ASN B C 1
ATOM 1662 O O . ASN B 1 9 ? 18.922 7.062 12.344 1 94.38 9 ASN B O 1
ATOM 1666 N N . GLU B 1 10 ? 17.734 5.254 12.711 1 96.06 10 GLU B N 1
ATOM 1667 C CA . GLU B 1 10 ? 18.719 4.375 12.102 1 96.06 10 GLU B CA 1
ATOM 1668 C C . GLU B 1 10 ? 18.953 4.738 10.633 1 96.06 10 GLU B C 1
ATOM 1670 O O . GLU B 1 10 ? 20.094 4.828 10.18 1 96.06 10 GLU B O 1
ATOM 1675 N N . LEU B 1 11 ? 17.875 4.91 9.938 1 96.19 11 LEU B N 1
ATOM 1676 C CA . LEU B 1 11 ? 17.969 5.223 8.508 1 96.19 11 LEU B CA 1
ATOM 1677 C C . LEU B 1 11 ? 18.609 6.586 8.289 1 96.19 11 LEU B C 1
ATOM 1679 O O . LEU B 1 11 ? 19.406 6.758 7.371 1 96.19 11 LEU B O 1
ATOM 1683 N N . LEU B 1 12 ? 18.25 7.531 9.133 1 94.94 12 LEU B N 1
ATOM 1684 C CA . LEU B 1 12 ? 18.859 8.859 9.039 1 94.94 12 LEU B CA 1
ATOM 1685 C C . LEU B 1 12 ? 20.359 8.781 9.266 1 94.94 12 LEU B C 1
ATOM 1687 O O . LEU B 1 12 ? 21.141 9.438 8.562 1 94.94 12 LEU B O 1
ATOM 1691 N N . LYS B 1 13 ? 20.688 8.047 10.219 1 95.12 13 LYS B N 1
ATOM 1692 C CA . LYS B 1 13 ? 22.109 7.895 10.547 1 95.12 13 LYS B CA 1
ATOM 1693 C C . LYS B 1 13 ? 22.875 7.266 9.391 1 95.12 13 LYS B C 1
ATOM 1695 O O . LYS B 1 13 ? 24.047 7.57 9.188 1 95.12 13 LYS B O 1
ATOM 1700 N N . LYS B 1 14 ? 22.25 6.434 8.648 1 96.25 14 LYS B N 1
ATOM 1701 C CA . LYS B 1 14 ? 22.859 5.777 7.5 1 96.25 14 LYS B CA 1
ATOM 1702 C C . LYS B 1 14 ? 22.922 6.711 6.297 1 96.25 14 LYS B C 1
ATOM 1704 O O . LYS B 1 14 ? 23.438 6.34 5.238 1 96.25 14 LYS B O 1
ATOM 1709 N N . GLY B 1 15 ? 22.297 7.863 6.445 1 95.75 15 GLY B N 1
ATOM 1710 C CA . GLY B 1 15 ? 22.375 8.859 5.387 1 95.75 15 GLY B CA 1
ATOM 1711 C C . GLY B 1 15 ? 21.25 8.758 4.379 1 95.75 15 GLY B C 1
ATOM 1712 O O . GLY B 1 15 ? 21.328 9.32 3.285 1 95.75 15 GLY B O 1
ATOM 1713 N N . GLU B 1 16 ? 20.234 8.023 4.727 1 97 16 GLU B N 1
ATOM 1714 C CA . GLU B 1 16 ? 19.094 7.902 3.822 1 97 16 GLU B CA 1
ATOM 1715 C C . GLU B 1 16 ? 18.375 9.234 3.664 1 97 16 GLU B C 1
ATOM 1717 O O . GLU B 1 16 ? 18.219 9.984 4.633 1 97 16 GLU B O 1
ATOM 1722 N N . LYS B 1 17 ? 17.906 9.477 2.41 1 97.56 17 LYS B N 1
ATOM 1723 C CA . LYS B 1 17 ? 17.125 10.672 2.158 1 97.56 17 LYS B CA 1
ATOM 1724 C C . LYS B 1 17 ? 15.75 10.578 2.812 1 97.56 17 LYS B C 1
ATOM 1726 O O . LYS B 1 17 ? 15.18 9.484 2.918 1 97.56 17 LYS B O 1
ATOM 1731 N N . PHE B 1 18 ? 15.164 11.688 3.182 1 98.06 18 PHE B N 1
ATOM 1732 C CA . PHE B 1 18 ? 13.859 11.727 3.824 1 98.06 18 PHE B CA 1
ATOM 1733 C C . PHE B 1 18 ? 12.789 11.102 2.928 1 98.06 18 PHE B C 1
ATOM 1735 O O . PHE B 1 18 ? 11.859 10.461 3.414 1 98.06 18 PHE B O 1
ATOM 1742 N N . GLU B 1 19 ? 12.914 11.312 1.637 1 98.38 19 GLU B N 1
ATOM 1743 C CA . GLU B 1 19 ? 11.945 10.75 0.704 1 98.38 19 GLU B CA 1
ATOM 1744 C C . GLU B 1 19 ? 11.93 9.227 0.785 1 98.38 19 GLU B C 1
ATOM 1746 O O . GLU B 1 19 ? 10.859 8.609 0.794 1 98.38 19 GLU B O 1
ATOM 1751 N N . ASN B 1 20 ? 13.141 8.625 0.858 1 98.25 20 ASN B N 1
ATOM 1752 C CA . ASN B 1 20 ? 13.234 7.172 0.966 1 98.25 20 ASN B CA 1
ATOM 1753 C C . ASN B 1 20 ? 12.695 6.672 2.301 1 98.25 20 ASN B C 1
ATOM 1755 O O . ASN B 1 20 ? 12.07 5.605 2.365 1 98.25 20 ASN B O 1
ATOM 1759 N N . ILE B 1 21 ? 12.938 7.426 3.318 1 98 21 ILE B N 1
ATOM 1760 C CA . ILE B 1 21 ? 12.477 7.062 4.652 1 98 21 ILE B CA 1
ATOM 1761 C C . ILE B 1 21 ? 10.953 7.082 4.695 1 98 21 ILE B C 1
ATOM 1763 O O . ILE B 1 21 ? 10.328 6.148 5.211 1 98 21 ILE B O 1
ATOM 1767 N N . VAL B 1 22 ? 10.359 8.102 4.109 1 98.06 22 VAL B N 1
ATOM 1768 C CA . VAL B 1 22 ? 8.914 8.242 4.082 1 98.06 22 VAL B CA 1
ATOM 1769 C C . VAL B 1 22 ? 8.297 7.094 3.291 1 98.06 22 VAL B C 1
ATOM 1771 O O . VAL B 1 22 ? 7.324 6.477 3.736 1 98.06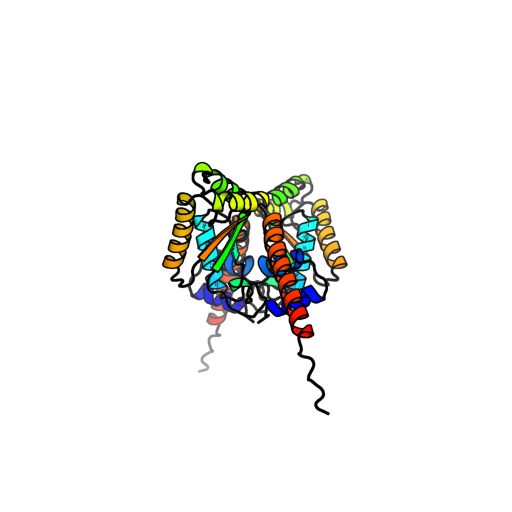 22 VAL B O 1
ATOM 1774 N N . GLU B 1 23 ? 8.859 6.789 2.162 1 98.31 23 GLU B N 1
ATOM 1775 C CA . GLU B 1 23 ? 8.367 5.656 1.378 1 98.31 23 GLU B CA 1
ATOM 1776 C C . GLU B 1 23 ? 8.391 4.371 2.195 1 98.31 23 GLU B C 1
ATOM 1778 O O . GLU B 1 23 ? 7.398 3.641 2.242 1 98.31 23 GLU B O 1
ATOM 1783 N N . ASN B 1 24 ? 9.484 4.141 2.811 1 97.75 24 ASN B N 1
ATOM 1784 C CA . ASN B 1 24 ? 9.672 2.895 3.547 1 97.75 24 ASN B CA 1
ATOM 1785 C C . ASN B 1 24 ? 8.75 2.818 4.758 1 97.75 24 ASN B C 1
ATOM 1787 O O . ASN B 1 24 ? 8.023 1.836 4.934 1 97.75 24 ASN B O 1
ATOM 1791 N N . ILE B 1 25 ? 8.688 3.871 5.523 1 96.44 25 ILE B N 1
ATOM 1792 C CA . ILE B 1 25 ? 7.992 3.863 6.809 1 96.44 25 ILE B CA 1
ATOM 1793 C C . ILE B 1 25 ? 6.484 3.955 6.586 1 96.44 25 ILE B C 1
ATOM 1795 O O . ILE B 1 25 ? 5.711 3.254 7.238 1 96.44 25 ILE B O 1
ATOM 1799 N N . ILE B 1 26 ? 6.07 4.758 5.641 1 97.25 26 ILE B N 1
ATOM 1800 C CA . ILE B 1 26 ? 4.641 5.012 5.504 1 97.25 26 ILE B CA 1
ATOM 1801 C C . ILE B 1 26 ? 4.031 4.031 4.504 1 97.25 26 ILE B C 1
ATOM 1803 O O . ILE B 1 26 ? 2.936 3.51 4.727 1 97.25 26 ILE B O 1
ATOM 1807 N N . LEU B 1 27 ? 4.676 3.695 3.453 1 97.56 27 LEU B N 1
ATOM 1808 C CA . LEU B 1 27 ? 4.078 2.904 2.381 1 97.56 27 LEU B CA 1
ATOM 1809 C C . LEU B 1 27 ? 4.441 1.432 2.523 1 97.56 27 LEU B C 1
ATOM 1811 O O . LEU B 1 27 ? 3.869 0.577 1.844 1 97.56 27 LEU B O 1
ATOM 1815 N N . ASN B 1 28 ? 5.344 1.117 3.402 1 96.06 28 ASN B N 1
ATOM 1816 C CA . ASN B 1 28 ? 5.828 -0.258 3.461 1 96.06 28 ASN B CA 1
ATOM 1817 C C . ASN B 1 28 ? 5.617 -0.868 4.844 1 96.06 28 ASN B C 1
ATOM 1819 O O . ASN B 1 28 ? 5.176 -2.014 4.961 1 96.06 28 ASN B O 1
ATOM 1823 N N . TYR B 1 29 ? 5.879 -0.117 5.867 1 95.5 29 TYR B N 1
ATOM 1824 C CA . TYR B 1 29 ? 5.684 -0.609 7.227 1 95.5 29 TYR B CA 1
ATOM 1825 C C . TYR B 1 29 ? 4.215 -0.526 7.625 1 95.5 29 TYR B C 1
ATOM 1827 O O . TYR B 1 29 ? 3.516 0.422 7.258 1 95.5 29 TYR B O 1
ATOM 1835 N N . SER B 1 30 ? 3.828 -1.475 8.43 1 94.06 30 SER B N 1
ATOM 1836 C CA . SER B 1 30 ? 2.52 -1.377 9.07 1 94.06 30 SER B CA 1
ATOM 1837 C C . SER B 1 30 ? 2.529 -0.342 10.195 1 94.06 30 SER B C 1
ATOM 1839 O O . SER B 1 30 ? 3.582 -0.043 10.758 1 94.06 30 SER B O 1
ATOM 1841 N N . SER B 1 31 ? 1.368 0.131 10.484 1 93.5 31 SER B N 1
ATOM 1842 C CA . SER B 1 31 ? 1.21 1.086 11.578 1 93.5 31 SER B CA 1
ATOM 1843 C C . SER B 1 31 ? 1.5 0.437 12.922 1 93.5 31 SER B C 1
ATOM 1845 O O . SER B 1 31 ? 1.482 -0.79 13.047 1 93.5 31 SER B O 1
ATOM 1847 N N . ILE B 1 32 ? 1.741 1.238 13.914 1 91.62 32 ILE B N 1
ATOM 1848 C CA . ILE B 1 32 ? 1.942 0.757 15.273 1 91.62 32 ILE B CA 1
ATOM 1849 C C . ILE B 1 32 ? 0.596 0.401 15.898 1 91.62 32 ILE B C 1
ATOM 1851 O O . ILE B 1 32 ? 0.543 -0.238 16.953 1 91.62 32 ILE B O 1
ATOM 1855 N N . ASN B 1 33 ? -0.447 0.827 15.289 1 90.75 33 ASN B N 1
ATOM 1856 C CA . ASN B 1 33 ? -1.793 0.563 15.789 1 90.75 33 ASN B CA 1
ATOM 1857 C C . ASN B 1 33 ? -2.309 -0.793 15.32 1 90.75 33 ASN B C 1
ATOM 1859 O O . ASN B 1 33 ? -1.599 -1.527 14.625 1 90.75 33 ASN B O 1
ATOM 1863 N N . ASN B 1 34 ? -3.439 -1.08 15.805 1 90.88 34 ASN B N 1
ATOM 1864 C CA . ASN B 1 34 ? -4.082 -2.332 15.422 1 90.88 34 ASN B CA 1
ATOM 1865 C C . ASN B 1 34 ? -4.359 -2.379 13.922 1 90.88 34 ASN B C 1
ATOM 1867 O O . ASN B 1 34 ? -5.195 -1.626 13.414 1 90.88 34 ASN B O 1
ATOM 1871 N N . ASN B 1 35 ? -3.75 -3.316 13.227 1 93.88 35 ASN B N 1
ATOM 1872 C CA . ASN B 1 35 ? -3.812 -3.398 11.766 1 93.88 35 ASN B CA 1
ATOM 1873 C C . ASN B 1 35 ? -5.223 -3.725 11.289 1 93.88 35 ASN B C 1
ATOM 1875 O O . ASN B 1 35 ? -5.641 -3.27 10.219 1 93.88 35 ASN B O 1
ATOM 1879 N N . ASP B 1 36 ? -5.949 -4.5 12.062 1 96 36 ASP B N 1
ATOM 1880 C CA . ASP B 1 36 ? -7.309 -4.844 11.656 1 96 36 ASP B CA 1
ATOM 1881 C C . ASP B 1 36 ? -8.211 -3.613 11.672 1 96 36 ASP B C 1
ATOM 1883 O O . ASP B 1 36 ? -9.047 -3.439 10.781 1 96 36 ASP B O 1
ATOM 1887 N N . LEU B 1 37 ? -8.055 -2.857 12.695 1 96.75 37 LEU B N 1
ATOM 1888 C CA . LEU B 1 37 ? -8.828 -1.628 12.781 1 96.75 37 LEU B CA 1
ATOM 1889 C C . LEU B 1 37 ? -8.477 -0.683 11.633 1 96.75 37 LEU B C 1
ATOM 1891 O O . LEU B 1 37 ? -9.367 -0.106 11 1 96.75 37 LEU B O 1
ATOM 1895 N N . ILE B 1 38 ? -7.16 -0.527 11.391 1 97.75 38 ILE B N 1
ATOM 1896 C CA . ILE B 1 38 ? -6.699 0.351 10.32 1 97.75 38 ILE B CA 1
ATOM 1897 C C . ILE B 1 38 ? -7.266 -0.126 8.984 1 97.75 38 ILE B C 1
ATOM 1899 O O . ILE B 1 38 ? -7.723 0.682 8.18 1 97.75 38 ILE B O 1
ATOM 1903 N N . TYR B 1 39 ? -7.293 -1.413 8.789 1 98.31 39 TYR B N 1
ATOM 1904 C CA . TYR B 1 39 ? -7.875 -1.99 7.582 1 98.31 39 TYR B CA 1
ATOM 1905 C C . TYR B 1 39 ? -9.352 -1.627 7.457 1 98.31 39 TYR B C 1
ATOM 1907 O O . TYR B 1 39 ? -9.805 -1.225 6.387 1 98.31 39 TYR B O 1
ATOM 1915 N N . LYS B 1 40 ? -10.055 -1.777 8.492 1 98.31 40 LYS B N 1
ATOM 1916 C CA . LYS B 1 40 ? -11.492 -1.486 8.469 1 98.31 40 LYS B CA 1
ATOM 1917 C C . LYS B 1 40 ? -11.742 -0.024 8.117 1 98.31 40 LYS B C 1
ATOM 1919 O O . LYS B 1 40 ? -12.664 0.284 7.352 1 98.31 40 LYS B O 1
ATOM 1924 N N . ILE B 1 41 ? -10.977 0.854 8.68 1 98.75 41 ILE B N 1
ATOM 1925 C CA . ILE B 1 41 ? -11.125 2.275 8.383 1 98.75 41 ILE B CA 1
ATOM 1926 C C . ILE B 1 41 ? -10.812 2.531 6.914 1 98.75 41 ILE B C 1
ATOM 1928 O O . ILE B 1 41 ? -11.57 3.209 6.219 1 98.75 41 ILE B O 1
ATOM 1932 N N . LYS B 1 42 ? -9.68 1.93 6.461 1 98.75 42 LYS B N 1
ATOM 1933 C CA . LYS B 1 42 ? -9.297 2.068 5.059 1 98.75 42 LYS B CA 1
ATOM 1934 C C . LYS B 1 42 ? -10.414 1.575 4.137 1 98.75 42 LYS B C 1
ATOM 1936 O O . LYS B 1 42 ? -10.688 2.186 3.102 1 98.75 42 LYS B O 1
ATOM 1941 N N . LYS B 1 43 ? -10.977 0.48 4.52 1 98.62 43 LYS B N 1
ATOM 1942 C CA . LYS B 1 43 ? -12.039 -0.111 3.707 1 98.62 43 LYS B CA 1
ATOM 1943 C C . LYS B 1 43 ? -13.234 0.829 3.602 1 98.62 43 LYS B C 1
ATOM 1945 O O . LYS B 1 43 ? -13.805 1 2.52 1 98.62 43 LYS B O 1
ATOM 1950 N N . GLU B 1 44 ? -13.625 1.418 4.707 1 98.75 44 GLU B N 1
ATOM 1951 C CA . GLU B 1 44 ? -14.734 2.373 4.699 1 98.75 44 GLU B CA 1
ATOM 1952 C C . GLU B 1 44 ? -14.398 3.592 3.844 1 98.75 44 GLU B C 1
ATOM 1954 O O . GLU B 1 44 ? -15.242 4.074 3.088 1 98.75 44 GLU B O 1
ATOM 1959 N N . ILE B 1 45 ? -13.203 4.094 3.973 1 98.88 45 ILE B N 1
ATOM 1960 C CA . ILE B 1 45 ? -12.781 5.242 3.176 1 98.88 45 ILE B CA 1
ATOM 1961 C C . ILE B 1 45 ? -12.789 4.871 1.694 1 98.88 45 ILE B C 1
ATOM 1963 O O . ILE B 1 45 ? -13.266 5.645 0.86 1 98.88 45 ILE B O 1
ATOM 1967 N N . SER B 1 46 ? -12.242 3.711 1.413 1 98.81 46 SER B N 1
ATOM 1968 C CA . SER B 1 46 ? -12.227 3.209 0.043 1 98.81 46 SER B CA 1
ATOM 1969 C C . SER B 1 46 ? -13.625 3.225 -0.566 1 98.81 46 SER B C 1
ATOM 1971 O O . SER B 1 46 ? -13.812 3.674 -1.699 1 98.81 46 SER B O 1
ATOM 1973 N N . LEU B 1 47 ? -14.594 2.791 0.15 1 98.38 47 LEU B N 1
ATOM 1974 C CA . LEU B 1 47 ? -15.977 2.725 -0.316 1 98.38 47 LEU B CA 1
ATOM 1975 C C . LEU B 1 47 ? -16.562 4.125 -0.486 1 98.38 47 LEU B C 1
ATOM 1977 O O . LEU B 1 47 ? -17.172 4.422 -1.511 1 98.38 47 LEU B O 1
ATOM 1981 N N . LYS B 1 48 ? -16.344 4.977 0.448 1 98.62 48 LYS B N 1
ATOM 1982 C CA . LYS B 1 48 ? -16.953 6.305 0.457 1 98.62 48 LYS B CA 1
ATOM 1983 C C . LYS B 1 48 ? -16.359 7.188 -0.641 1 98.62 48 LYS B C 1
ATOM 1985 O O . LYS B 1 48 ? -17.062 8.023 -1.211 1 98.62 48 LYS B O 1
ATOM 1990 N N . PHE B 1 49 ? -15.117 6.996 -0.953 1 98.69 49 PHE B N 1
ATOM 1991 C CA . PHE B 1 49 ? -14.453 7.852 -1.928 1 98.69 49 PHE B CA 1
ATOM 1992 C C . PHE B 1 49 ? -14.297 7.137 -3.264 1 98.69 49 PHE B C 1
ATOM 1994 O O . PHE B 1 49 ? -13.75 7.695 -4.215 1 98.69 49 PHE B O 1
ATOM 2001 N N . SER B 1 50 ? -14.719 5.883 -3.326 1 98.25 50 SER B N 1
ATOM 2002 C CA . SER B 1 50 ? -14.641 5.078 -4.539 1 98.25 50 SER B CA 1
ATOM 2003 C C . SER B 1 50 ? -13.211 4.996 -5.059 1 98.25 50 SER B C 1
ATOM 2005 O O . SER B 1 50 ? -12.945 5.305 -6.223 1 98.25 50 SER B O 1
ATOM 2007 N N . VAL B 1 51 ? -12.344 4.586 -4.246 1 98.69 51 VAL B N 1
ATOM 2008 C CA . VAL B 1 51 ? -10.93 4.441 -4.57 1 98.69 51 VAL B CA 1
ATOM 2009 C C . VAL B 1 51 ? -10.398 3.129 -3.998 1 98.69 51 VAL B C 1
ATOM 2011 O O . VAL B 1 51 ? -10.906 2.635 -2.988 1 98.69 51 VAL B O 1
ATOM 2014 N N . ASP B 1 52 ? -9.438 2.531 -4.652 1 98.5 52 ASP B N 1
ATOM 2015 C CA . ASP B 1 52 ? -8.875 1.258 -4.219 1 98.5 52 ASP B CA 1
ATOM 2016 C C . ASP B 1 52 ? -8.195 1.394 -2.859 1 98.5 52 ASP B C 1
ATOM 2018 O O . ASP B 1 52 ? -7.645 2.451 -2.535 1 98.5 52 ASP B O 1
ATOM 2022 N N . LEU B 1 53 ? -8.172 0.35 -2.09 1 98.56 53 LEU B N 1
ATOM 2023 C CA . LEU B 1 53 ? -7.617 0.301 -0.743 1 98.56 53 LEU B CA 1
ATOM 2024 C C . LEU B 1 53 ? -6.137 0.679 -0.751 1 98.56 53 LEU B C 1
ATOM 2026 O O . LEU B 1 53 ? -5.656 1.345 0.169 1 98.56 53 LEU B O 1
ATOM 2030 N N . MET B 1 54 ? -5.414 0.319 -1.791 1 98.12 54 MET B N 1
ATOM 2031 C CA . MET B 1 54 ? -3.967 0.496 -1.848 1 98.12 54 MET B CA 1
ATOM 2032 C C . MET B 1 54 ? -3.602 1.976 -1.922 1 98.12 54 MET B C 1
ATOM 2034 O O . MET B 1 54 ? -2.441 2.344 -1.728 1 98.12 54 MET B O 1
ATOM 2038 N N . HIS B 1 55 ? -4.602 2.83 -2.188 1 98.75 55 HIS B N 1
ATOM 2039 C CA . HIS B 1 55 ? -4.371 4.262 -2.34 1 98.75 55 HIS B CA 1
ATOM 2040 C C . HIS B 1 55 ? -4.629 5.004 -1.032 1 98.75 55 HIS B C 1
ATOM 2042 O O . HIS B 1 55 ? -4.582 6.238 -0.993 1 98.75 55 HIS B O 1
ATOM 2048 N N . ILE B 1 56 ? -4.918 4.281 0.038 1 98.88 56 ILE B N 1
ATOM 2049 C CA . ILE B 1 56 ? -5.25 4.887 1.324 1 98.88 56 ILE B CA 1
ATOM 2050 C C . ILE B 1 56 ? -4.195 4.508 2.359 1 98.88 56 ILE B C 1
ATOM 2052 O O . ILE B 1 56 ? -3.922 3.322 2.574 1 98.88 56 ILE B O 1
ATOM 2056 N N . HIS B 1 57 ? -3.627 5.48 3.02 1 98.69 57 HIS B N 1
ATOM 2057 C CA . HIS B 1 57 ? -2.551 5.23 3.971 1 98.69 57 HIS B CA 1
ATOM 2058 C C . HIS B 1 57 ? -2.752 6.027 5.254 1 98.69 57 HIS B C 1
ATOM 2060 O O . HIS B 1 57 ? -3.154 7.191 5.211 1 98.69 57 HIS B O 1
ATOM 2066 N N . LEU B 1 58 ? -2.555 5.379 6.363 1 98.31 58 LEU B N 1
ATOM 2067 C CA . LEU B 1 58 ? -2.436 6.074 7.641 1 98.31 58 LEU B CA 1
ATOM 2068 C C . LEU B 1 58 ? -1.08 6.758 7.766 1 98.31 58 LEU B C 1
ATOM 2070 O O . LEU B 1 58 ? -0.053 6.188 7.395 1 98.31 58 LEU B O 1
ATOM 2074 N N . ILE B 1 59 ? -1.097 8.008 8.242 1 97.38 59 ILE B N 1
ATOM 2075 C CA . ILE B 1 59 ? 0.146 8.742 8.453 1 97.38 59 ILE B CA 1
ATOM 2076 C C . ILE B 1 59 ? 0.158 9.336 9.859 1 97.38 59 ILE B C 1
ATOM 2078 O O . ILE B 1 59 ? -0.698 9.008 10.688 1 97.38 59 ILE B O 1
ATOM 2082 N N . GLY B 1 60 ? 1.168 10.109 10.188 1 95.25 60 GLY B N 1
ATOM 2083 C CA . GLY B 1 60 ? 1.249 10.805 11.461 1 95.25 60 GLY B CA 1
ATOM 2084 C C . GLY B 1 60 ? 1.639 9.898 12.617 1 95.25 60 GLY B C 1
ATOM 2085 O O . GLY B 1 60 ? 2.137 8.797 12.406 1 95.25 60 GLY B O 1
ATOM 2086 N N . SER B 1 61 ? 1.347 10.383 13.781 1 95.69 61 SER B N 1
ATOM 2087 C CA . SER B 1 61 ? 1.798 9.727 15 1 95.69 61 SER B CA 1
ATOM 2088 C C . SER B 1 61 ? 1.06 8.414 15.227 1 95.69 61 SER B C 1
ATOM 2090 O O . SER B 1 61 ? 1.594 7.492 15.844 1 95.69 61 SER B O 1
ATOM 2092 N N . SER B 1 62 ? -0.146 8.344 14.703 1 96.38 62 SER B N 1
ATOM 2093 C CA . SER B 1 62 ? -0.894 7.098 14.844 1 96.38 62 SER B CA 1
ATOM 2094 C C . SER B 1 62 ? -0.314 6 13.953 1 96.38 62 SER B C 1
ATOM 2096 O O . SER B 1 62 ? -0.537 4.812 14.203 1 96.38 62 SER B O 1
ATOM 2098 N N . HIS B 1 63 ? 0.349 6.336 12.938 1 96.88 63 HIS B N 1
ATOM 2099 C CA . HIS B 1 63 ? 1.05 5.352 12.125 1 96.88 63 HIS B CA 1
ATOM 2100 C C . HIS B 1 63 ? 2.426 5.035 12.703 1 96.88 63 HIS B C 1
ATOM 2102 O O . HIS B 1 63 ? 2.801 3.867 12.82 1 96.88 63 HIS B O 1
ATOM 2108 N N . THR B 1 64 ? 3.156 6.051 13.109 1 96 64 THR B N 1
ATOM 2109 C CA . THR B 1 64 ? 4.59 5.91 13.336 1 96 64 THR B CA 1
ATOM 2110 C C . THR B 1 64 ? 4.883 5.723 14.82 1 96 64 THR B C 1
ATOM 2112 O O . THR B 1 64 ? 5.953 5.234 15.195 1 96 64 THR B O 1
ATOM 2115 N N . GLY B 1 65 ? 4.031 6.242 15.68 1 95.56 65 GLY B N 1
ATOM 2116 C CA . GLY B 1 65 ? 4.246 6.137 17.109 1 95.56 65 GLY B CA 1
ATOM 2117 C C . GLY B 1 65 ? 5.109 7.25 17.672 1 95.56 65 GLY B C 1
ATOM 2118 O O . GLY B 1 65 ? 5.633 7.141 18.781 1 95.56 65 GLY B O 1
ATOM 2119 N N . PHE B 1 66 ? 5.34 8.305 16.828 1 94.38 66 PHE B N 1
ATOM 2120 C CA . PHE B 1 66 ? 6.086 9.438 17.359 1 94.38 66 PHE B CA 1
ATOM 2121 C C . PHE B 1 66 ? 5.508 10.75 16.828 1 94.38 66 PHE B C 1
ATOM 2123 O O . PHE B 1 66 ? 4.906 10.789 15.758 1 94.38 66 PHE B O 1
ATOM 2130 N N . SER B 1 67 ? 5.688 11.766 17.609 1 93.75 67 SER B N 1
ATOM 2131 C CA . SER B 1 67 ? 5.125 13.086 17.328 1 93.75 67 SER B CA 1
ATOM 2132 C C . SER B 1 67 ? 6.008 13.859 16.359 1 93.75 67 SER B C 1
ATOM 2134 O O . SER B 1 67 ? 7.074 13.383 15.953 1 93.75 67 SER B O 1
ATOM 2136 N N . LYS B 1 68 ? 5.555 15.07 16.016 1 92.56 68 LYS B N 1
ATOM 2137 C CA . LYS B 1 68 ? 6.277 15.953 15.102 1 92.56 68 LYS B CA 1
ATOM 2138 C C . LYS B 1 68 ? 7.613 16.391 15.703 1 92.56 68 LYS B C 1
ATOM 2140 O O . LYS B 1 68 ? 8.508 16.844 14.984 1 92.56 68 LYS B O 1
ATOM 2145 N N . THR B 1 69 ? 7.723 16.266 17.031 1 92.5 69 THR B N 1
ATOM 2146 C CA . THR B 1 69 ? 8.969 16.609 17.703 1 92.5 69 THR B CA 1
ATOM 2147 C C . THR B 1 69 ? 9.836 15.367 17.906 1 92.5 69 THR B C 1
ATOM 2149 O O . THR B 1 69 ? 10.812 15.398 18.656 1 92.5 69 THR B O 1
ATOM 2152 N N . PHE B 1 70 ? 9.43 14.25 17.375 1 93.94 70 PHE B N 1
ATOM 2153 C CA . PHE B 1 70 ? 10.172 12.992 17.344 1 93.94 70 PHE B CA 1
ATOM 2154 C C . PHE B 1 70 ? 10.297 12.406 18.75 1 93.94 70 PHE B C 1
ATOM 2156 O O . PHE B 1 70 ? 11.367 11.938 19.125 1 93.94 70 PHE B O 1
ATOM 2163 N N . VAL B 1 71 ? 9.227 12.57 19.469 1 93.31 71 VAL B N 1
ATOM 2164 C CA . VAL B 1 71 ? 9.086 11.93 20.766 1 93.31 71 VAL B CA 1
ATOM 2165 C C . VAL B 1 71 ? 8.039 10.82 20.688 1 93.31 71 VAL B C 1
ATOM 2167 O O . VAL B 1 71 ? 6.996 10.984 20.047 1 93.31 71 VAL B O 1
ATOM 2170 N N . LYS B 1 72 ? 8.352 9.742 21.359 1 93.19 72 LYS B N 1
ATOM 2171 C CA . LYS B 1 72 ? 7.395 8.633 21.359 1 93.19 72 LYS B CA 1
ATOM 2172 C C . LYS B 1 72 ? 6.043 9.078 21.922 1 93.19 72 LYS B C 1
ATOM 2174 O O . LYS B 1 72 ? 5.957 9.547 23.062 1 93.19 72 LYS B O 1
ATOM 2179 N N . LYS B 1 73 ? 5.062 9.008 21.109 1 90.94 73 LYS B N 1
ATOM 2180 C CA . LYS B 1 73 ? 3.709 9.422 21.469 1 90.94 73 LYS B CA 1
ATOM 2181 C C . LYS B 1 73 ? 2.684 8.844 20.5 1 90.94 73 LYS B C 1
ATOM 2183 O O . LYS B 1 73 ? 2.793 9.031 19.281 1 90.94 73 LYS B O 1
ATOM 2188 N N . GLU B 1 74 ? 1.788 8.156 21.062 1 87.25 74 GLU B N 1
ATOM 2189 C CA . GLU B 1 74 ? 0.7 7.68 20.219 1 87.25 74 GLU B CA 1
ATOM 2190 C C . GLU B 1 74 ? -0.222 8.828 19.812 1 87.25 74 GLU B C 1
ATOM 2192 O O . GLU B 1 74 ? -0.504 9.719 20.609 1 87.25 74 GLU B O 1
ATOM 2197 N N . GLY B 1 75 ? -0.654 8.75 18.641 1 88.94 75 GLY B N 1
ATOM 2198 C CA . GLY B 1 75 ? -1.497 9.82 18.125 1 88.94 75 GLY B CA 1
ATOM 2199 C C . GLY B 1 75 ? -2.875 9.852 18.75 1 88.94 75 GLY B C 1
ATOM 2200 O O . GLY B 1 75 ? -3.408 8.812 19.156 1 88.94 75 GLY B O 1
ATOM 2201 N N . GLU B 1 76 ? -3.463 11.008 18.781 1 92.38 76 GLU B N 1
ATOM 2202 C CA . GLU B 1 76 ? -4.789 11.227 19.344 1 92.38 76 GLU B CA 1
ATOM 2203 C C . GLU B 1 76 ? -5.867 11.18 18.266 1 92.38 76 GLU B C 1
ATOM 2205 O O . GLU B 1 76 ? -7.059 11.164 18.578 1 92.38 76 GLU B O 1
ATOM 2210 N N . ASP B 1 77 ? -5.496 11.188 17.094 1 96.5 77 ASP B N 1
ATOM 2211 C CA . ASP B 1 77 ? -6.379 11.102 15.93 1 96.5 77 ASP B CA 1
ATOM 2212 C C . ASP B 1 77 ? -5.789 10.195 14.852 1 96.5 77 ASP B C 1
ATOM 2214 O O . ASP B 1 77 ? -4.648 9.742 14.977 1 96.5 77 ASP B O 1
ATOM 2218 N N . TYR B 1 78 ? -6.555 9.766 13.953 1 97.94 78 TYR B N 1
ATOM 2219 C CA . TYR B 1 78 ? -6.117 9.023 12.773 1 97.94 78 TYR B CA 1
ATOM 2220 C C . TYR B 1 78 ? -6.094 9.922 11.539 1 97.94 78 TYR B C 1
ATOM 2222 O O . TYR B 1 78 ? -7.145 10.336 11.047 1 97.94 78 TYR B O 1
ATOM 2230 N N . ASP B 1 79 ? -4.902 10.227 11.047 1 97.38 79 ASP B N 1
ATOM 2231 C CA . ASP B 1 79 ? -4.73 11 9.82 1 97.38 79 ASP B CA 1
ATOM 2232 C C . ASP B 1 79 ? -4.512 10.086 8.617 1 97.38 79 ASP B C 1
ATOM 2234 O O . ASP B 1 79 ? -3.512 9.367 8.555 1 97.38 79 ASP B O 1
ATOM 2238 N N . PHE B 1 80 ? -5.434 10.125 7.711 1 98.62 80 PHE B N 1
ATOM 2239 C CA . PHE B 1 80 ? -5.285 9.32 6.504 1 98.62 80 PHE B CA 1
ATOM 2240 C C . PHE B 1 80 ? -5.004 10.203 5.297 1 98.62 80 PHE B C 1
ATOM 2242 O O . PHE B 1 80 ? -5.281 11.406 5.316 1 98.62 80 PHE B O 1
ATOM 2249 N N . CYS B 1 81 ? -4.43 9.602 4.285 1 98.62 81 CYS B N 1
ATOM 2250 C CA . CYS B 1 81 ? -4.27 10.234 2.98 1 98.62 81 CYS B CA 1
ATOM 2251 C C . CYS B 1 81 ? -4.82 9.344 1.873 1 98.62 81 CYS B C 1
ATOM 2253 O O . CYS 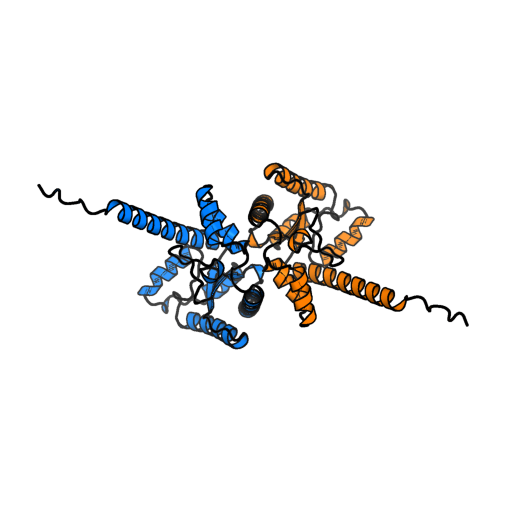B 1 81 ? -4.746 8.117 1.962 1 98.62 81 CYS B O 1
ATOM 2255 N N . ILE B 1 82 ? -5.406 9.906 0.938 1 98.88 82 ILE B N 1
ATOM 2256 C CA . ILE B 1 82 ? -5.789 9.273 -0.32 1 98.88 82 ILE B CA 1
ATOM 2257 C C . ILE B 1 82 ? -4.852 9.734 -1.436 1 98.88 82 ILE B C 1
ATOM 2259 O O . ILE B 1 82 ? -4.727 10.93 -1.694 1 98.88 82 ILE B O 1
ATOM 2263 N N . ILE B 1 83 ? -4.172 8.805 -2.072 1 98.94 83 ILE B N 1
ATOM 2264 C CA . ILE B 1 83 ? -3.254 9.102 -3.166 1 98.94 83 ILE B CA 1
ATOM 2265 C C . ILE B 1 83 ? -3.834 8.594 -4.48 1 98.94 83 ILE B C 1
ATOM 2267 O O . ILE B 1 83 ? -3.621 7.438 -4.852 1 98.94 83 ILE B O 1
ATOM 2271 N N . ASP B 1 84 ? -4.512 9.516 -5.188 1 98.81 84 ASP B N 1
ATOM 2272 C CA . ASP B 1 84 ? -5.195 9.125 -6.418 1 98.81 84 ASP B CA 1
ATOM 2273 C C . ASP B 1 84 ? -5.594 10.344 -7.242 1 98.81 84 ASP B C 1
ATOM 2275 O O . ASP B 1 84 ? -6.316 11.219 -6.758 1 98.81 84 ASP B O 1
ATOM 2279 N N . SER B 1 85 ? -5.203 10.383 -8.477 1 98.62 85 SER B N 1
ATOM 2280 C CA . SER B 1 85 ? -5.441 11.539 -9.328 1 98.62 85 SER B CA 1
ATOM 2281 C C . SER B 1 85 ? -6.926 11.711 -9.633 1 98.62 85 SER B C 1
ATOM 2283 O O . SER B 1 85 ? -7.41 12.836 -9.766 1 98.62 85 SER B O 1
ATOM 2285 N N . LYS B 1 86 ? -7.648 10.586 -9.766 1 98.44 86 LYS B N 1
ATOM 2286 C CA . LYS B 1 86 ? -9.07 10.68 -10.078 1 98.44 86 LYS B CA 1
ATOM 2287 C C . LYS B 1 86 ? -9.859 11.266 -8.914 1 98.44 86 LYS B C 1
ATOM 2289 O O . LYS B 1 86 ? -10.719 12.125 -9.109 1 98.44 86 LYS B O 1
ATOM 2294 N N . VAL B 1 87 ? -9.547 10.812 -7.676 1 98.75 87 VAL B N 1
ATOM 2295 C CA . VAL B 1 87 ? -10.195 11.367 -6.492 1 98.75 87 VAL B CA 1
ATOM 2296 C C . VAL B 1 87 ? -9.812 12.836 -6.336 1 98.75 87 VAL B C 1
ATOM 2298 O O . VAL B 1 87 ? -10.664 13.68 -6.035 1 98.75 87 VAL B O 1
ATOM 2301 N N . PHE B 1 88 ? -8.547 13.125 -6.551 1 98.88 88 PHE B N 1
ATOM 2302 C CA . PHE B 1 88 ? -8.055 14.5 -6.473 1 98.88 88 PHE B CA 1
ATOM 2303 C C . PHE B 1 88 ? -8.844 15.406 -7.418 1 98.88 88 PHE B C 1
ATOM 2305 O O . PHE B 1 88 ? -9.32 16.469 -7.008 1 98.88 88 PHE B O 1
ATOM 2312 N N . GLN B 1 89 ? -8.977 14.961 -8.656 1 98.75 89 GLN B N 1
ATOM 2313 C CA . GLN B 1 89 ? -9.688 15.734 -9.672 1 98.75 89 GLN B CA 1
ATOM 2314 C C . GLN B 1 89 ? -11.148 15.953 -9.266 1 98.75 89 GLN B C 1
ATOM 2316 O O . GLN B 1 89 ? -11.656 17.078 -9.359 1 98.75 89 GLN B O 1
ATOM 2321 N N . LYS B 1 90 ? -11.797 14.93 -8.844 1 98.62 90 LYS B N 1
ATOM 2322 C CA . LYS B 1 90 ? -13.203 14.984 -8.438 1 98.62 90 LYS B CA 1
ATOM 2323 C C . LYS B 1 90 ? -13.414 16.031 -7.348 1 98.62 90 LYS B C 1
ATOM 2325 O O . LYS B 1 90 ? -14.336 16.844 -7.434 1 98.62 90 LYS B O 1
ATOM 2330 N N . TYR B 1 91 ? -12.57 16.062 -6.359 1 98.44 91 TYR B N 1
ATOM 2331 C CA . TYR B 1 91 ? -12.766 16.953 -5.219 1 98.44 91 TYR B CA 1
ATOM 2332 C C . TYR B 1 91 ? -12.258 18.359 -5.523 1 98.44 91 TYR B C 1
ATOM 2334 O O . TYR B 1 91 ? -12.797 19.344 -5.016 1 98.44 91 TYR B O 1
ATOM 2342 N N . LEU B 1 92 ? -11.219 18.438 -6.355 1 98.5 92 LEU B N 1
ATOM 2343 C CA . LEU B 1 92 ? -10.75 19.75 -6.793 1 98.5 92 LEU B CA 1
ATOM 2344 C C . LEU B 1 92 ? -11.859 20.5 -7.512 1 98.5 92 LEU B C 1
ATOM 2346 O O . LEU B 1 92 ? -12.047 21.703 -7.285 1 98.5 92 LEU B O 1
ATOM 2350 N N . LEU B 1 93 ? -12.594 19.812 -8.305 1 98.38 93 LEU B N 1
ATOM 2351 C CA . LEU B 1 93 ? -13.633 20.438 -9.109 1 98.38 93 LEU B CA 1
ATOM 2352 C C . LEU B 1 93 ? -14.812 20.859 -8.242 1 98.38 93 LEU B C 1
ATOM 2354 O O . LEU B 1 93 ? -15.633 21.688 -8.656 1 98.38 93 LEU B O 1
ATOM 2358 N N . LYS B 1 94 ? -14.867 20.344 -7.031 1 98.12 94 LYS B N 1
ATOM 2359 C CA . LYS B 1 94 ? -15.938 20.719 -6.102 1 98.12 94 LYS B CA 1
ATOM 2360 C C . LYS B 1 94 ? -15.562 21.953 -5.301 1 98.12 94 LYS B C 1
ATOM 2362 O O . LYS B 1 94 ? -16.422 22.562 -4.652 1 98.12 94 LYS B O 1
ATOM 2367 N N . VAL B 1 95 ? -14.32 22.312 -5.324 1 98 95 VAL B N 1
ATOM 2368 C CA . VAL B 1 95 ? -13.867 23.453 -4.535 1 98 95 VAL B CA 1
ATOM 2369 C C . VAL B 1 95 ? -14.414 24.75 -5.145 1 98 95 VAL B C 1
ATOM 2371 O O . VAL B 1 95 ? -14.289 24.969 -6.348 1 98 95 VAL B O 1
ATOM 2374 N N . ASP B 1 96 ? -14.977 25.594 -4.324 1 97.31 96 ASP B N 1
ATOM 2375 C CA . ASP B 1 96 ? -15.398 26.938 -4.715 1 97.31 96 ASP B CA 1
ATOM 2376 C C . ASP B 1 96 ? -14.5 28 -4.094 1 97.31 96 ASP B C 1
ATOM 2378 O O . ASP B 1 96 ? -14.719 28.422 -2.955 1 97.31 96 ASP B O 1
ATOM 2382 N N . ILE B 1 97 ? -13.688 28.453 -4.887 1 95.19 97 ILE B N 1
ATOM 2383 C CA . ILE B 1 97 ? -12.656 29.391 -4.43 1 95.19 97 ILE B CA 1
ATOM 2384 C C . ILE B 1 97 ? -13.305 30.672 -3.908 1 95.19 97 ILE B C 1
ATOM 2386 O O . ILE B 1 97 ? -12.781 31.312 -2.994 1 95.19 97 ILE B O 1
ATOM 2390 N N . LYS B 1 98 ? -14.398 31.062 -4.461 1 95.12 98 LYS B N 1
ATOM 2391 C CA . LYS B 1 98 ? -15.086 32.281 -4.074 1 95.12 98 LYS B CA 1
ATOM 2392 C C . LYS B 1 98 ? -15.586 32.219 -2.637 1 95.12 98 LYS B C 1
ATOM 2394 O O . LYS B 1 98 ? -15.82 33.219 -1.994 1 95.12 98 LYS B O 1
ATOM 2399 N N . GLU B 1 99 ? -15.719 30.984 -2.164 1 95.88 99 GLU B N 1
ATOM 2400 C CA . GLU B 1 99 ? -16.266 30.766 -0.83 1 95.88 99 GLU B CA 1
ATOM 2401 C C . GLU B 1 99 ? -15.164 30.531 0.194 1 95.88 99 GLU B C 1
ATOM 2403 O O . GLU B 1 99 ? -15.438 30.281 1.368 1 95.88 99 GLU B O 1
ATOM 2408 N N . ILE B 1 100 ? -13.961 30.594 -0.235 1 96.25 100 ILE B N 1
ATOM 2409 C CA . ILE B 1 100 ? -12.844 30.406 0.678 1 96.25 100 ILE B CA 1
ATOM 2410 C C . ILE B 1 100 ? -12.406 31.75 1.251 1 96.25 100 ILE B C 1
ATOM 2412 O O . ILE B 1 100 ? -12.234 32.719 0.509 1 96.25 100 ILE B O 1
ATOM 2416 N N . SER B 1 101 ? -12.305 31.797 2.566 1 92.56 101 SER B N 1
ATOM 2417 C CA . SER B 1 101 ? -11.859 33.031 3.191 1 92.56 101 SER B CA 1
ATOM 2418 C C . SER B 1 101 ? -10.453 33.406 2.725 1 92.56 101 SER B C 1
ATOM 2420 O O . SER B 1 101 ? -9.656 32.531 2.367 1 92.56 101 SER B O 1
ATOM 2422 N N . LYS B 1 102 ? -10.148 34.656 2.799 1 90.06 102 LYS B N 1
ATOM 2423 C CA . LYS B 1 102 ? -8.859 35.156 2.338 1 90.06 102 LYS B CA 1
ATOM 2424 C C . LYS B 1 102 ? -7.707 34.531 3.105 1 90.06 102 LYS B C 1
ATOM 2426 O O . LYS B 1 102 ? -6.664 34.219 2.523 1 90.06 102 LYS B O 1
ATOM 2431 N N . ASN B 1 103 ? -7.98 34.375 4.391 1 90.31 103 ASN B N 1
ATOM 2432 C CA . ASN B 1 103 ? -6.938 33.844 5.25 1 90.31 103 ASN B CA 1
ATOM 2433 C C . ASN B 1 103 ? -6.594 32.406 4.871 1 90.31 103 ASN B C 1
ATOM 2435 O O . ASN B 1 103 ? -5.449 31.969 5.02 1 90.31 103 ASN B O 1
ATOM 2439 N N . LYS B 1 104 ? -7.531 31.641 4.328 1 93.94 104 LYS B N 1
ATOM 2440 C CA . LYS B 1 104 ? -7.336 30.234 3.984 1 93.94 104 LYS B CA 1
ATOM 2441 C C . LYS B 1 104 ? -6.875 30.078 2.537 1 93.94 104 LYS B C 1
ATOM 2443 O O . LYS B 1 104 ? -6.273 29.062 2.176 1 93.94 104 LYS B O 1
ATOM 2448 N N . LEU B 1 105 ? -7.203 31.078 1.796 1 95.62 105 LEU B N 1
ATOM 2449 C CA . LEU B 1 105 ? -7.012 31 0.351 1 95.62 105 LEU B CA 1
ATOM 2450 C C . LEU B 1 105 ? -5.543 30.797 0.008 1 95.62 105 LEU B C 1
ATOM 2452 O O . LEU B 1 105 ? -5.211 30 -0.874 1 95.62 105 LEU B O 1
ATOM 2456 N N . GLN B 1 106 ? -4.652 31.484 0.652 1 95.75 106 GLN B N 1
ATOM 2457 C CA . GLN B 1 106 ? -3.219 31.359 0.412 1 95.75 106 GLN B CA 1
ATOM 2458 C C . GLN B 1 106 ? -2.742 29.938 0.714 1 95.75 106 GLN B C 1
ATOM 2460 O O . GLN B 1 106 ? -1.942 29.375 -0.036 1 95.75 106 GLN B O 1
ATOM 2465 N N . LYS B 1 107 ? -3.248 29.391 1.778 1 96.5 107 LYS B N 1
ATOM 2466 C CA . LYS B 1 107 ? -2.873 28.031 2.16 1 96.5 107 LYS B CA 1
ATOM 2467 C C . LYS B 1 107 ? -3.434 27.016 1.174 1 96.5 107 LYS B C 1
ATOM 2469 O O . LYS B 1 107 ? -2.775 26.016 0.862 1 96.5 107 LYS B O 1
ATOM 2474 N N . PHE B 1 108 ? -4.645 27.297 0.721 1 97.94 108 PHE B N 1
ATOM 2475 C CA . PHE B 1 108 ? -5.242 26.422 -0.285 1 97.94 108 PHE B CA 1
ATOM 2476 C C . PHE B 1 108 ? -4.379 26.375 -1.541 1 97.94 108 PHE B C 1
ATOM 2478 O O . PHE B 1 108 ? -4.051 25.297 -2.035 1 97.94 108 PHE B O 1
ATOM 2485 N N . TYR B 1 109 ? -3.953 27.547 -1.975 1 97.19 109 TYR B N 1
ATOM 2486 C CA . TYR B 1 109 ? -3.135 27.625 -3.18 1 97.19 109 TYR B CA 1
ATOM 2487 C C . TYR B 1 109 ? -1.785 26.953 -2.969 1 97.19 109 TYR B C 1
ATOM 2489 O O . TYR B 1 109 ? -1.271 26.281 -3.867 1 97.19 109 TYR B O 1
ATOM 2497 N N . PHE B 1 110 ? -1.265 27.141 -1.845 1 97.31 110 PHE B N 1
ATOM 2498 C CA . PHE B 1 110 ? 0.012 26.5 -1.523 1 97.31 110 PHE B CA 1
ATOM 2499 C C . PHE B 1 110 ? -0.103 24.984 -1.575 1 97.31 110 PHE B C 1
ATOM 2501 O O . PHE B 1 110 ? 0.744 24.312 -2.168 1 97.31 110 PHE B O 1
ATOM 2508 N N . ASN B 1 111 ? -1.108 24.469 -0.956 1 98.06 111 ASN B N 1
ATOM 2509 C CA . ASN B 1 111 ? -1.35 23.031 -0.977 1 98.06 111 ASN B CA 1
ATOM 2510 C C . ASN B 1 111 ? -1.569 22.531 -2.398 1 98.06 111 ASN B C 1
ATOM 2512 O O . ASN B 1 111 ? -1.03 21.484 -2.777 1 98.06 111 ASN B O 1
ATOM 2516 N N . LEU B 1 112 ? -2.357 23.281 -3.119 1 98.19 112 LEU B N 1
ATOM 2517 C CA . LEU B 1 112 ? -2.672 22.891 -4.488 1 98.19 112 LEU B CA 1
ATOM 2518 C C . LEU B 1 112 ? -1.406 22.828 -5.336 1 98.19 112 LEU B C 1
ATOM 2520 O O . LEU B 1 112 ? -1.228 21.875 -6.113 1 98.19 112 LEU B O 1
ATOM 2524 N N . LYS B 1 113 ? -0.538 23.812 -5.195 1 98.12 113 LYS B N 1
ATOM 2525 C CA . LYS B 1 113 ? 0.724 23.828 -5.93 1 98.12 113 LYS B CA 1
ATOM 2526 C C . LYS B 1 113 ? 1.557 22.594 -5.641 1 98.12 113 LYS B C 1
ATOM 2528 O O . LYS B 1 113 ? 2.297 22.109 -6.504 1 98.12 113 LYS B O 1
ATOM 2533 N N . ASN B 1 114 ? 1.358 22.047 -4.488 1 98.62 114 ASN B N 1
ATOM 2534 C CA . ASN B 1 114 ? 2.137 20.875 -4.062 1 98.62 114 ASN B CA 1
ATOM 2535 C C . ASN B 1 114 ? 1.358 19.578 -4.25 1 98.62 114 ASN B C 1
ATOM 2537 O O . ASN B 1 114 ? 1.753 18.531 -3.732 1 98.62 114 ASN B O 1
ATOM 2541 N N . GLY B 1 115 ? 0.257 19.594 -4.957 1 98.81 115 GLY B N 1
ATOM 2542 C CA . GLY B 1 115 ? -0.512 18.406 -5.305 1 98.81 115 GLY B CA 1
ATOM 2543 C C . GLY B 1 115 ? -1.321 17.859 -4.145 1 98.81 115 GLY B C 1
ATOM 2544 O O . GLY B 1 115 ? -1.534 16.656 -4.047 1 98.81 115 GLY B O 1
ATOM 2545 N N . LYS B 1 116 ? -1.77 18.75 -3.291 1 98.75 116 LYS B N 1
ATOM 2546 C CA . LYS B 1 116 ? -2.469 18.359 -2.072 1 98.75 116 LYS B CA 1
ATOM 2547 C C . LYS B 1 116 ? -3.773 19.141 -1.911 1 98.75 116 LYS B C 1
ATOM 2549 O O . LYS B 1 116 ? -3.832 20.328 -2.203 1 98.75 116 LYS B O 1
ATOM 2554 N N . ILE B 1 117 ? -4.82 18.453 -1.539 1 98.69 117 ILE B N 1
ATOM 2555 C CA . ILE B 1 117 ? -6.043 19.078 -1.048 1 98.69 117 ILE B CA 1
ATOM 2556 C C . ILE B 1 117 ? -6.211 18.797 0.442 1 98.69 117 ILE B C 1
ATOM 2558 O O . ILE B 1 117 ? -6.461 17.641 0.833 1 98.69 117 ILE B O 1
ATOM 2562 N N . HIS B 1 118 ? -6.07 19.75 1.225 1 97.81 118 HIS B N 1
ATOM 2563 C CA . HIS B 1 118 ? -6.305 19.656 2.662 1 97.81 118 HIS B CA 1
ATOM 2564 C C . HIS B 1 118 ? -7.703 20.141 3.025 1 97.81 118 HIS B C 1
ATOM 2566 O O . HIS B 1 118 ? -8.047 21.297 2.754 1 97.81 118 HIS B O 1
ATOM 2572 N N . TYR B 1 119 ? -8.383 19.344 3.645 1 94.81 119 TYR B N 1
ATOM 2573 C CA . TYR B 1 119 ? -9.805 19.609 3.834 1 94.81 119 TYR B CA 1
ATOM 2574 C C . TYR B 1 119 ? -10.023 20.875 4.672 1 94.81 119 TYR B C 1
ATOM 2576 O O . TYR B 1 119 ? -11.062 21.516 4.57 1 94.81 119 TYR B O 1
ATOM 2584 N N . HIS B 1 120 ? -9.023 21.266 5.465 1 95.25 120 HIS B N 1
ATOM 2585 C CA . HIS B 1 120 ? -9.148 22.422 6.344 1 95.25 120 HIS B CA 1
ATOM 2586 C C . HIS B 1 120 ? -9.117 23.734 5.551 1 95.25 120 HIS B C 1
ATOM 2588 O O . HIS B 1 120 ? -9.57 24.766 6.031 1 95.25 120 HIS B O 1
ATOM 2594 N N . TYR B 1 121 ? -8.633 23.703 4.332 1 96.62 121 TYR B N 1
ATOM 2595 C CA . TYR B 1 121 ? -8.352 24.969 3.648 1 96.62 121 TYR B CA 1
ATOM 2596 C C . TYR B 1 121 ? -9.203 25.109 2.396 1 96.62 121 TYR B C 1
ATOM 2598 O O . TYR B 1 121 ? -8.891 25.906 1.513 1 96.62 121 TYR B O 1
ATOM 2606 N N . ILE B 1 122 ? -10.25 24.344 2.33 1 97.75 122 ILE B N 1
ATOM 2607 C CA . ILE B 1 122 ? -11.219 24.469 1.248 1 97.75 122 ILE B CA 1
ATOM 2608 C C . ILE B 1 122 ? -12.492 25.141 1.771 1 97.75 122 ILE B C 1
ATOM 2610 O O . ILE B 1 122 ? -12.539 25.578 2.918 1 97.75 122 ILE B O 1
ATOM 2614 N N . ASN B 1 123 ? -13.469 25.422 0.813 1 97.38 123 ASN B N 1
ATOM 2615 C CA . ASN B 1 123 ? -14.711 26.062 1.244 1 97.38 123 ASN B CA 1
ATOM 2616 C C . ASN B 1 123 ? -15.453 25.219 2.266 1 97.38 123 ASN B C 1
ATOM 2618 O O . ASN B 1 123 ? -15.406 23.984 2.213 1 97.38 123 ASN B O 1
ATOM 2622 N N . ASP B 1 124 ? -16.188 25.844 3.076 1 96.19 124 ASP B N 1
ATOM 2623 C CA . ASP B 1 124 ? -16.75 25.219 4.27 1 96.19 124 ASP B CA 1
ATOM 2624 C C . ASP B 1 124 ? -17.766 24.141 3.896 1 96.19 124 ASP B C 1
ATOM 2626 O O . ASP B 1 124 ? -17.859 23.109 4.574 1 96.19 124 ASP B O 1
ATOM 2630 N N . SER B 1 125 ? -18.5 24.328 2.871 1 96.94 125 SER B N 1
ATOM 2631 C CA . SER B 1 125 ? -19.484 23.344 2.469 1 96.94 125 SER B CA 1
ATOM 2632 C C . SER B 1 125 ? -18.828 22 2.154 1 96.94 125 SER B C 1
ATOM 2634 O O . SER B 1 125 ? -19.281 20.953 2.629 1 96.94 125 SER B O 1
ATOM 2636 N N . LEU B 1 126 ? -17.812 22.062 1.382 1 98 126 LEU B N 1
ATOM 2637 C CA . LEU B 1 126 ? -17.094 20.844 1.014 1 98 126 LEU B CA 1
ATOM 2638 C C . LEU B 1 126 ? -16.375 20.234 2.221 1 98 126 LEU B C 1
ATOM 2640 O O . LEU B 1 126 ? -16.359 19.016 2.396 1 98 126 LEU B O 1
ATOM 2644 N N . LYS B 1 127 ? -15.758 21.094 3.025 1 97.94 127 LYS B N 1
ATOM 2645 C CA . LYS B 1 127 ? -15.133 20.641 4.266 1 97.94 127 LYS B CA 1
ATOM 2646 C C . LYS B 1 127 ? -16.125 19.859 5.125 1 97.94 127 LYS B C 1
ATOM 2648 O O . LYS B 1 127 ? -15.797 18.781 5.621 1 97.94 127 LYS B O 1
ATOM 2653 N N . ASN B 1 128 ? -17.281 20.422 5.262 1 98 128 ASN B N 1
ATOM 2654 C CA . ASN B 1 128 ? -18.297 19.797 6.086 1 98 128 ASN B CA 1
ATOM 2655 C C . ASN B 1 128 ? -18.734 18.438 5.512 1 98 128 ASN B C 1
ATOM 2657 O O . ASN B 1 128 ? -19.031 17.516 6.262 1 98 128 ASN B O 1
ATOM 2661 N N . GLU B 1 129 ? -18.797 18.391 4.223 1 98.19 129 GLU B N 1
ATOM 2662 C CA . GLU B 1 129 ? -19.125 17.125 3.566 1 98.19 129 GLU B CA 1
ATOM 2663 C C . GLU B 1 129 ? -18.094 16.047 3.906 1 98.19 129 GLU B C 1
ATOM 2665 O O . GLU B 1 129 ? -18.469 14.93 4.262 1 98.19 129 GLU B O 1
ATOM 2670 N N . ILE B 1 130 ? -16.828 16.344 3.818 1 98.5 130 ILE B N 1
ATOM 2671 C CA . ILE B 1 130 ? -15.75 15.391 4.074 1 98.5 130 ILE B CA 1
ATOM 2672 C C . ILE B 1 130 ? -15.75 15 5.551 1 98.5 130 ILE B C 1
ATOM 2674 O O . ILE B 1 130 ? -15.641 13.82 5.887 1 98.5 130 ILE B O 1
ATOM 2678 N N . VAL B 1 131 ? -15.922 15.969 6.398 1 98.19 131 VAL B N 1
ATOM 2679 C CA . VAL B 1 131 ? -15.945 15.734 7.836 1 98.19 131 VAL B CA 1
ATOM 2680 C C . VAL B 1 131 ? -17.109 14.812 8.188 1 98.19 131 VAL B C 1
ATOM 2682 O O . VAL B 1 131 ? -16.969 13.914 9.023 1 98.19 131 VAL B O 1
ATOM 2685 N N . LYS B 1 132 ? -18.203 15.047 7.562 1 98.56 132 LYS B N 1
ATOM 2686 C CA . LYS B 1 132 ? -19.375 14.211 7.797 1 98.56 132 LYS B CA 1
ATOM 2687 C C . LYS B 1 132 ? -19.109 12.758 7.414 1 98.56 132 LYS B C 1
ATOM 2689 O O . LYS B 1 132 ? -19.516 11.836 8.117 1 98.56 132 LYS B O 1
ATOM 2694 N N . ILE B 1 133 ? -18.438 12.594 6.301 1 98.62 133 ILE B N 1
ATOM 2695 C CA . ILE B 1 133 ? -18.094 11.25 5.863 1 98.62 133 ILE B CA 1
ATOM 2696 C C . ILE B 1 133 ? -17.219 10.57 6.922 1 98.62 133 ILE B C 1
ATOM 2698 O O . ILE B 1 133 ? -17.469 9.422 7.293 1 98.62 133 ILE B O 1
ATOM 2702 N N . MET B 1 134 ? -16.219 11.289 7.445 1 98.75 134 MET B N 1
ATOM 2703 C CA . MET B 1 134 ? -15.328 10.727 8.453 1 98.75 134 MET B CA 1
ATOM 2704 C C . MET B 1 134 ? -16.078 10.414 9.734 1 98.75 134 MET B C 1
ATOM 2706 O O . MET B 1 134 ? -15.812 9.398 10.383 1 98.75 134 MET B O 1
ATOM 2710 N N . GLU B 1 135 ? -17.016 11.281 10.086 1 98.5 135 GLU B N 1
ATOM 2711 C CA . GLU B 1 135 ? -17.828 11.07 11.281 1 98.5 135 GLU B CA 1
ATOM 2712 C C . GLU B 1 135 ? -18.688 9.82 11.148 1 98.5 135 GLU B C 1
ATOM 2714 O O . GLU B 1 135 ? -18.891 9.086 12.109 1 98.5 135 GLU B O 1
ATOM 2719 N N . GLU B 1 136 ? -19.234 9.641 10.023 1 98.69 136 GLU B N 1
ATOM 2720 C CA . GLU B 1 136 ? -20.031 8.445 9.766 1 98.69 136 GLU B CA 1
ATOM 2721 C C . GLU B 1 136 ? -19.203 7.176 9.938 1 98.69 136 GLU B C 1
ATOM 2723 O O . GLU B 1 136 ? -19.672 6.184 10.492 1 98.69 136 GLU B O 1
ATOM 2728 N N . ILE B 1 137 ? -18 7.242 9.438 1 98.69 137 ILE B N 1
ATOM 2729 C CA . ILE B 1 137 ? -17.109 6.102 9.555 1 98.69 137 ILE B CA 1
ATOM 2730 C C . ILE B 1 137 ? -16.781 5.852 11.031 1 98.69 137 ILE B C 1
ATOM 2732 O O . ILE B 1 137 ? -16.812 4.707 11.492 1 98.69 137 ILE B O 1
ATOM 2736 N N . ARG B 1 138 ? -16.531 6.926 11.742 1 98.25 138 ARG B N 1
ATOM 2737 C CA . ARG B 1 138 ? -16.234 6.836 13.164 1 98.25 138 ARG B CA 1
ATOM 2738 C C . ARG B 1 138 ? -17.375 6.184 13.93 1 98.25 138 ARG B C 1
ATOM 2740 O O . ARG B 1 138 ? -17.156 5.309 14.773 1 98.25 138 ARG B O 1
ATOM 2747 N N . ILE B 1 139 ? -18.562 6.586 13.633 1 98.31 139 ILE B N 1
ATOM 2748 C CA . ILE B 1 139 ? -19.75 6.074 14.305 1 98.31 139 ILE B CA 1
ATOM 2749 C C . ILE B 1 139 ? -19.953 4.605 13.945 1 98.31 139 ILE B C 1
ATOM 2751 O O . ILE B 1 139 ? -20.172 3.766 14.828 1 98.31 139 ILE B O 1
ATOM 2755 N N . ARG B 1 140 ? -19.859 4.293 12.719 1 97.81 140 ARG B N 1
ATOM 2756 C CA . ARG B 1 140 ? -20.094 2.939 12.227 1 97.81 140 ARG B CA 1
ATOM 2757 C C . ARG B 1 140 ? -19.109 1.953 12.859 1 97.81 140 ARG B C 1
ATOM 2759 O O . ARG B 1 140 ? -19.5 0.835 13.211 1 97.81 140 ARG B O 1
ATOM 2766 N N . LEU B 1 141 ? -17.906 2.379 12.984 1 98.19 141 LEU B N 1
ATOM 2767 C CA . LEU B 1 141 ? -16.859 1.485 13.469 1 98.19 141 LEU B CA 1
ATOM 2768 C C . LEU B 1 141 ? -16.641 1.659 14.961 1 98.19 141 LEU B C 1
ATOM 2770 O O . LEU B 1 141 ? -15.727 1.058 15.539 1 98.19 141 LEU B O 1
ATOM 2774 N N . LYS B 1 142 ? -17.359 2.562 15.602 1 97.88 142 LYS B N 1
ATOM 2775 C CA . LYS B 1 142 ? -17.281 2.824 17.031 1 97.88 142 LYS B CA 1
ATOM 2776 C C . LYS B 1 142 ? -15.883 3.244 17.453 1 97.88 142 LYS B C 1
ATOM 2778 O O . LYS B 1 142 ? -15.312 2.684 18.391 1 97.88 142 LYS B O 1
ATOM 2783 N N . ILE B 1 143 ? -15.367 4.168 16.703 1 97.12 143 ILE B N 1
ATOM 2784 C CA . ILE B 1 143 ? -14.031 4.691 16.953 1 97.12 143 ILE B CA 1
ATOM 2785 C C . ILE B 1 143 ? -14.125 5.988 17.766 1 97.12 143 ILE B C 1
ATOM 2787 O O . ILE B 1 143 ? -14.883 6.891 17.406 1 97.12 143 ILE B O 1
ATOM 2791 N N . GLU B 1 144 ? -13.359 6.07 18.719 1 95.06 144 GLU B N 1
ATOM 2792 C CA . GLU B 1 144 ? -13.383 7.254 19.578 1 95.06 144 GLU B CA 1
ATOM 2793 C C . GLU B 1 144 ? -12.516 8.367 19 1 95.06 144 GLU B C 1
ATOM 2795 O O . GLU B 1 144 ? -12.891 9.547 19.062 1 95.06 144 GLU B O 1
ATOM 2800 N N . LYS B 1 145 ? -11.391 8.031 18.453 1 96.31 145 LYS B N 1
ATOM 2801 C CA . LYS B 1 145 ? -10.469 9.016 17.891 1 96.31 145 LYS B CA 1
ATOM 2802 C C . LYS B 1 145 ? -11.062 9.672 16.641 1 96.31 145 LYS B C 1
ATOM 2804 O O . LYS B 1 145 ? -11.734 9.008 15.852 1 96.31 145 LYS B O 1
ATOM 2809 N N . GLU B 1 146 ? -10.75 10.852 16.516 1 97.5 146 GLU B N 1
ATOM 2810 C CA . GLU B 1 146 ? -11.148 11.531 15.281 1 97.5 146 GLU B CA 1
ATOM 2811 C C . GLU B 1 146 ? -10.391 10.984 14.078 1 97.5 146 GLU B C 1
ATOM 2813 O O . GLU B 1 146 ? -9.25 10.539 14.203 1 97.5 146 GLU B O 1
ATOM 2818 N N . ILE B 1 147 ? -11.023 11.039 12.922 1 98.31 147 ILE B N 1
ATOM 2819 C CA . ILE B 1 147 ? -10.43 10.625 11.656 1 98.31 147 ILE B CA 1
ATOM 2820 C C . ILE B 1 147 ? -10.398 11.812 10.688 1 98.31 147 ILE B C 1
ATOM 2822 O O . ILE B 1 147 ? -11.367 12.555 10.578 1 98.31 147 ILE B O 1
ATOM 2826 N N . SER B 1 148 ? -9.312 12.047 10.062 1 97.62 148 SER B N 1
ATOM 2827 C CA . SER B 1 148 ? -9.203 13.062 9.016 1 97.62 148 SER B CA 1
ATOM 2828 C C . SER B 1 148 ? -8.555 12.492 7.758 1 97.62 148 SER B C 1
ATOM 2830 O O . SER B 1 148 ? -7.992 11.398 7.785 1 97.62 148 SER B O 1
ATOM 2832 N N . VAL B 1 149 ? -8.727 13.273 6.629 1 98.06 149 VAL B N 1
ATOM 2833 C CA . VAL B 1 149 ? -8.18 12.773 5.367 1 98.06 149 VAL B CA 1
ATOM 2834 C C . VAL B 1 149 ? -7.668 13.945 4.531 1 98.06 149 VAL B C 1
ATOM 2836 O O . VAL B 1 149 ? -8.258 15.023 4.535 1 98.06 149 VAL B O 1
ATOM 2839 N N . CYS B 1 150 ? -6.543 13.789 3.926 1 98.5 150 CYS B N 1
ATOM 2840 C CA . CYS B 1 150 ? -6.051 14.648 2.855 1 98.5 150 CYS B CA 1
ATOM 2841 C C . CYS B 1 150 ? -5.934 13.883 1.546 1 98.5 150 CYS B C 1
ATOM 2843 O O . CYS B 1 150 ? -5.816 12.656 1.551 1 98.5 150 CYS B O 1
ATOM 2845 N N . ILE B 1 151 ? -6.031 14.617 0.456 1 98.94 151 ILE B N 1
ATOM 2846 C CA . ILE B 1 151 ? -6 13.977 -0.855 1 98.94 151 ILE B CA 1
ATOM 2847 C C . ILE B 1 151 ? -4.785 14.469 -1.639 1 98.94 151 ILE B C 1
ATOM 2849 O O . ILE B 1 151 ? -4.527 15.672 -1.715 1 98.94 151 ILE B O 1
ATOM 2853 N N . TYR B 1 152 ? -4.055 13.555 -2.164 1 98.94 152 TYR B N 1
ATOM 2854 C CA . TYR B 1 152 ? -2.877 13.859 -2.969 1 98.94 152 TYR B CA 1
ATOM 2855 C C . TYR B 1 152 ? -3.062 13.398 -4.406 1 98.94 152 TYR B C 1
ATOM 2857 O O . TYR B 1 152 ? -3.605 12.32 -4.652 1 98.94 152 TYR B O 1
ATOM 2865 N N . ILE B 1 153 ? -2.486 14.18 -5.344 1 98.88 153 ILE B N 1
ATOM 2866 C CA . ILE B 1 153 ? -2.707 13.93 -6.766 1 98.88 153 ILE B CA 1
ATOM 2867 C C . ILE B 1 153 ? -1.892 12.711 -7.207 1 98.88 153 ILE B C 1
ATOM 2869 O O . ILE B 1 153 ? -2.256 12.031 -8.164 1 98.88 153 ILE B O 1
ATOM 2873 N N . SER B 1 154 ? -0.782 12.453 -6.504 1 98.69 154 SER B N 1
ATOM 2874 C CA . SER B 1 154 ? 0.124 11.383 -6.895 1 98.69 154 SER B CA 1
ATOM 2875 C C . SER B 1 154 ? 0.99 10.938 -5.719 1 98.69 154 SER B C 1
ATOM 2877 O O . SER B 1 154 ? 1.057 11.625 -4.695 1 98.69 154 SER B O 1
ATOM 2879 N N . GLU B 1 155 ? 1.613 9.742 -5.855 1 98.81 155 GLU B N 1
ATOM 2880 C CA . GLU B 1 155 ? 2.562 9.266 -4.852 1 98.81 155 GLU B CA 1
ATOM 2881 C C . GLU B 1 155 ? 3.736 10.234 -4.703 1 98.81 155 GLU B C 1
ATOM 2883 O O . GLU B 1 155 ? 4.191 10.5 -3.59 1 98.81 155 GLU B O 1
ATOM 2888 N N . GLU B 1 156 ? 4.195 10.766 -5.809 1 98.62 156 GLU B N 1
ATOM 2889 C CA . GLU B 1 156 ? 5.301 11.711 -5.781 1 98.62 156 GLU B CA 1
ATOM 2890 C C . GLU B 1 156 ? 4.961 12.938 -4.938 1 98.62 156 GLU B C 1
ATOM 2892 O O . GLU B 1 156 ? 5.754 13.352 -4.09 1 98.62 156 GLU B O 1
ATOM 2897 N N . ALA B 1 157 ? 3.818 13.5 -5.18 1 98.88 157 ALA B N 1
ATOM 2898 C CA . ALA B 1 157 ? 3.379 14.664 -4.41 1 98.88 157 ALA B CA 1
ATOM 2899 C C . ALA B 1 157 ? 3.266 14.328 -2.924 1 98.88 157 ALA B C 1
ATOM 2901 O O . ALA B 1 157 ? 3.709 15.102 -2.07 1 98.88 157 ALA B O 1
ATOM 2902 N N . PHE B 1 158 ? 2.725 13.18 -2.637 1 98.94 158 PHE B N 1
ATOM 2903 C CA . PHE B 1 158 ? 2.553 12.734 -1.259 1 98.94 158 PHE B CA 1
ATOM 2904 C C . PHE B 1 158 ? 3.898 12.617 -0.554 1 98.94 158 PHE B C 1
ATOM 2906 O O . PHE B 1 158 ? 4.098 13.195 0.516 1 98.94 158 PHE B O 1
ATOM 2913 N N . VAL B 1 159 ? 4.793 11.906 -1.171 1 98.88 159 VAL B N 1
ATOM 2914 C CA . VAL B 1 159 ? 6.098 11.641 -0.57 1 98.88 159 VAL B CA 1
ATOM 2915 C C . VAL B 1 159 ? 6.855 12.953 -0.376 1 98.88 159 VAL B C 1
ATOM 2917 O O . VAL B 1 159 ? 7.473 13.172 0.668 1 98.88 159 VAL B O 1
ATOM 2920 N N . LYS B 1 160 ? 6.777 13.82 -1.357 1 98.69 160 LYS B N 1
ATOM 2921 C CA . LYS B 1 160 ? 7.461 15.109 -1.268 1 98.69 160 LYS B CA 1
ATOM 2922 C C . LYS B 1 160 ? 6.902 15.953 -0.122 1 98.69 160 LYS B C 1
ATOM 2924 O O . LYS B 1 160 ? 7.66 16.547 0.64 1 98.69 160 LYS B O 1
ATOM 2929 N N . ASN B 1 161 ? 5.59 15.992 -0.014 1 98.62 161 ASN B N 1
ATOM 2930 C CA . ASN B 1 161 ? 4.953 16.781 1.034 1 98.62 161 ASN B CA 1
ATOM 2931 C C . ASN B 1 161 ? 5.344 16.297 2.424 1 98.62 161 ASN B C 1
ATOM 2933 O O . ASN B 1 161 ? 5.742 17.078 3.281 1 98.62 161 ASN B O 1
ATOM 2937 N N . ILE B 1 162 ? 5.266 14.984 2.641 1 98.44 162 ILE B N 1
ATOM 2938 C CA . ILE B 1 162 ? 5.512 14.422 3.965 1 98.44 162 ILE B CA 1
ATOM 2939 C C . ILE B 1 162 ? 7 14.508 4.293 1 98.44 162 ILE B C 1
ATOM 2941 O O . ILE B 1 162 ? 7.375 14.797 5.434 1 98.44 162 ILE B O 1
ATOM 2945 N N . SER B 1 163 ? 7.859 14.242 3.309 1 98.31 163 SER B N 1
ATOM 2946 C CA . SER B 1 163 ? 9.305 14.297 3.531 1 98.31 163 SER B CA 1
ATOM 2947 C C . SER B 1 163 ? 9.75 15.711 3.891 1 98.31 163 SER B C 1
ATOM 2949 O O . SER B 1 163 ? 10.57 15.898 4.793 1 98.31 163 SER B O 1
ATOM 2951 N N . ASN B 1 164 ? 9.234 16.703 3.162 1 97.94 164 ASN B N 1
ATOM 2952 C CA . ASN B 1 164 ? 9.57 18.094 3.455 1 97.94 164 ASN B CA 1
ATOM 2953 C C . ASN B 1 164 ? 9.148 18.484 4.867 1 97.94 164 ASN B C 1
ATOM 2955 O O . ASN B 1 164 ? 9.891 19.156 5.578 1 97.94 164 ASN B O 1
ATOM 2959 N N . PHE B 1 165 ? 7.984 18.109 5.219 1 97.19 165 PHE B N 1
ATOM 2960 C CA . PHE B 1 165 ? 7.473 18.406 6.551 1 97.19 165 PHE B CA 1
ATOM 2961 C C . PHE B 1 165 ? 8.375 17.797 7.621 1 97.19 165 PHE B C 1
ATOM 2963 O O . PHE B 1 165 ? 8.789 18.484 8.555 1 97.19 165 PHE B O 1
ATOM 2970 N N . LEU B 1 166 ? 8.719 16.547 7.477 1 96.5 166 LEU B N 1
ATOM 2971 C CA . LEU B 1 166 ? 9.531 15.844 8.469 1 96.5 166 LEU B CA 1
ATOM 2972 C C . LEU B 1 166 ? 10.938 16.438 8.523 1 96.5 166 LEU B C 1
ATOM 2974 O O . LEU B 1 166 ? 11.516 16.547 9.602 1 96.5 166 LEU B O 1
ATOM 2978 N N . GLU B 1 167 ? 11.43 16.734 7.398 1 97.06 167 GLU B N 1
ATOM 2979 C CA . GLU B 1 167 ? 12.766 17.312 7.336 1 97.06 167 GLU B CA 1
ATOM 2980 C C . GLU B 1 167 ? 12.812 18.656 8.062 1 97.06 167 GLU B C 1
ATOM 2982 O O . GLU B 1 167 ? 13.75 18.922 8.828 1 97.06 167 GLU B O 1
ATOM 2987 N N . GLU B 1 168 ? 11.836 19.453 7.809 1 96.56 168 GLU B N 1
ATOM 2988 C CA . GLU B 1 168 ? 11.75 20.734 8.492 1 96.56 168 GLU B CA 1
ATOM 2989 C C . GLU B 1 168 ? 11.648 20.562 10 1 96.56 168 GLU B C 1
ATOM 2991 O O . GLU B 1 168 ? 12.305 21.281 10.766 1 96.56 168 GLU B O 1
ATOM 2996 N N . MET B 1 169 ? 10.844 19.641 10.406 1 95.31 169 MET B N 1
ATOM 2997 C CA . MET B 1 169 ? 10.688 19.359 11.836 1 95.31 169 MET B CA 1
ATOM 2998 C C . MET B 1 169 ? 11.984 18.859 12.445 1 95.31 169 MET B C 1
ATOM 3000 O O . MET B 1 169 ? 12.32 19.188 13.578 1 95.31 169 MET B O 1
ATOM 3004 N N . TRP B 1 170 ? 12.664 18.078 11.695 1 94.12 170 TRP B N 1
ATOM 3005 C CA . TRP B 1 170 ? 13.93 17.5 12.156 1 94.12 170 TRP B CA 1
ATOM 3006 C C . TRP B 1 170 ? 14.977 18.594 12.344 1 94.12 170 TRP B C 1
ATOM 3008 O O . TRP B 1 170 ? 15.703 18.609 13.344 1 94.12 170 TRP B O 1
ATOM 3018 N N . ILE B 1 171 ? 15.086 19.484 11.406 1 93 171 ILE B N 1
ATOM 3019 C CA . ILE B 1 171 ? 16.031 20.594 11.461 1 93 171 ILE B CA 1
ATOM 3020 C C . ILE B 1 171 ? 15.727 21.469 12.672 1 93 171 ILE B C 1
ATOM 3022 O O . ILE B 1 171 ? 16.641 21.875 13.398 1 93 171 ILE B O 1
ATOM 3026 N N . ASN B 1 172 ? 14.469 21.703 12.883 1 92.56 172 ASN B N 1
ATOM 3027 C CA . ASN B 1 172 ? 14.062 22.5 14.023 1 92.56 172 ASN B CA 1
ATOM 3028 C C . ASN B 1 172 ? 14.422 21.828 15.344 1 92.56 172 ASN B C 1
ATOM 3030 O O . ASN B 1 172 ? 14.812 22.5 16.312 1 92.56 172 ASN B O 1
ATOM 3034 N N . LYS B 1 173 ? 14.305 20.578 15.438 1 89.25 173 LYS B N 1
ATOM 3035 C CA . LYS B 1 173 ? 14.656 19.812 16.625 1 89.25 173 LYS B CA 1
ATOM 3036 C C . LYS B 1 173 ? 16.156 19.875 16.906 1 89.25 173 LYS B C 1
ATOM 3038 O O . LYS B 1 173 ? 16.562 20.016 18.062 1 89.25 173 LYS B O 1
ATOM 3043 N N . GLU B 1 174 ? 16.922 19.781 15.898 1 86.94 174 GLU B N 1
ATOM 3044 C CA . GLU B 1 174 ? 18.375 19.797 16.047 1 86.94 174 GLU B CA 1
ATOM 3045 C C . GLU B 1 174 ? 18.875 21.188 16.438 1 86.94 174 GLU B C 1
ATOM 3047 O O . GLU B 1 174 ? 19.859 21.312 17.156 1 86.94 174 GLU B O 1
ATOM 3052 N N . LYS B 1 175 ? 18.25 22.156 15.953 1 85.44 175 LYS B N 1
ATOM 3053 C CA . LYS B 1 175 ? 18.609 23.531 16.312 1 85.44 175 LYS B CA 1
ATOM 3054 C C . LYS B 1 175 ? 18.328 23.797 17.797 1 85.44 175 LYS B C 1
ATOM 3056 O O . LYS B 1 175 ? 19.125 24.438 18.484 1 85.44 175 LYS B O 1
ATOM 3061 N N . ILE B 1 176 ? 17.266 23.297 18.234 1 73.88 176 ILE B N 1
ATOM 3062 C CA . ILE B 1 176 ? 16.875 23.5 19.625 1 73.88 176 ILE B CA 1
ATOM 3063 C C . ILE B 1 176 ? 17.812 22.703 20.531 1 73.88 176 ILE B C 1
ATOM 3065 O O . ILE B 1 176 ? 18.234 23.203 21.578 1 73.88 176 ILE B O 1
ATOM 3069 N N . GLY B 1 177 ? 18.188 21.484 20.109 1 62.53 177 GLY B N 1
ATOM 3070 C CA . GLY B 1 177 ? 19.109 20.672 20.891 1 62.53 177 GLY B CA 1
ATOM 3071 C C . GLY B 1 177 ? 20.5 21.297 21 1 62.53 177 GLY B C 1
ATOM 3072 O O . GLY B 1 177 ? 21.125 21.234 22.047 1 62.53 177 GLY B O 1
ATOM 3073 N N . ARG B 1 178 ? 20.953 22 20 1 61.31 178 ARG B N 1
ATOM 3074 C CA . ARG B 1 178 ? 22.266 22.625 19.984 1 61.31 178 ARG B CA 1
ATOM 3075 C C . ARG B 1 178 ? 22.281 23.875 20.875 1 61.31 178 ARG B C 1
ATOM 3077 O O . ARG B 1 178 ? 23.234 24.109 21.625 1 61.31 178 ARG B O 1
ATOM 3084 N N . VAL B 1 179 ? 21.25 24.562 20.891 1 59.06 179 VAL B N 1
ATOM 3085 C CA . VAL B 1 179 ? 21.156 25.781 21.703 1 59.06 179 VAL B CA 1
ATOM 3086 C C . VAL B 1 179 ? 21.125 25.422 23.188 1 59.06 179 VAL B C 1
ATOM 3088 O O . VAL B 1 179 ? 21.766 26.078 24 1 59.06 179 VAL B O 1
ATOM 3091 N N . THR B 1 180 ? 20.516 24.266 23.531 1 56.53 180 THR B N 1
ATOM 3092 C CA . THR B 1 180 ? 20.375 23.859 24.922 1 56.53 180 THR B CA 1
ATOM 3093 C C . THR B 1 180 ? 21.703 23.359 25.484 1 56.53 180 THR B C 1
ATOM 3095 O O . THR B 1 180 ? 22 23.547 26.656 1 56.53 180 THR B O 1
ATOM 3098 N N . ILE B 1 181 ? 22.547 22.828 24.703 1 54.97 181 ILE B N 1
ATOM 3099 C CA . ILE B 1 181 ? 23.859 22.359 25.141 1 54.97 181 ILE B CA 1
ATOM 3100 C C . ILE B 1 181 ? 24.766 23.562 25.422 1 54.97 181 ILE B C 1
ATOM 3102 O O . ILE B 1 181 ? 25.531 23.562 26.375 1 54.97 181 ILE B O 1
ATOM 3106 N N . GLU B 1 182 ? 24.656 24.547 24.656 1 50.66 182 GLU B N 1
ATOM 3107 C CA . GLU B 1 182 ? 25.547 25.688 24.812 1 50.66 182 GLU B CA 1
ATOM 3108 C C . GLU B 1 182 ? 25.156 26.531 26.016 1 50.66 182 GLU B C 1
ATOM 3110 O O . GLU B 1 182 ? 26 27.188 26.625 1 50.66 182 GLU B O 1
ATOM 3115 N N . SER B 1 183 ? 23.969 26.484 26.422 1 44.56 183 SER B N 1
ATOM 3116 C CA . SER B 1 183 ? 23.531 27.438 27.453 1 44.56 183 SER B CA 1
ATOM 3117 C C . SER B 1 183 ? 23.828 26.922 28.844 1 44.56 183 SER B C 1
ATOM 3119 O O . SER B 1 183 ? 23.219 27.359 29.828 1 44.56 183 SER B O 1
ATOM 3121 N N . LEU B 1 184 ? 24.734 25.969 29.047 1 46.28 184 LEU B N 1
ATOM 3122 C CA . LEU B 1 184 ? 25.094 25.641 30.438 1 46.28 184 LEU B CA 1
ATOM 3123 C C . LEU B 1 184 ? 25.75 26.828 31.125 1 46.28 184 LEU B C 1
ATOM 3125 O O . LEU B 1 184 ? 26.688 27.422 30.578 1 46.28 184 LEU B O 1
ATOM 3129 N N . PRO B 1 185 ? 25.109 27.469 32.125 1 45.62 185 PRO B N 1
ATOM 3130 C CA . PRO B 1 185 ? 25.594 28.625 32.844 1 45.62 185 PRO B CA 1
ATOM 3131 C C . PRO B 1 185 ? 27.031 28.469 33.344 1 45.62 185 PRO B C 1
ATOM 3133 O O . PRO B 1 185 ? 27.453 27.359 33.688 1 45.62 185 PRO B O 1
ATOM 3136 N N . LYS B 1 186 ? 28.016 29.344 33.062 1 45.16 186 LYS B N 1
ATOM 3137 C CA . LYS B 1 186 ? 29.359 29.547 33.594 1 45.16 186 LYS B CA 1
ATOM 3138 C C . LYS B 1 186 ? 29.312 29.625 35.125 1 45.16 186 LYS B C 1
ATOM 3140 O O . LYS B 1 186 ? 28.672 30.516 35.688 1 45.16 186 LYS B O 1
ATOM 3145 N N . LEU B 1 187 ? 29.438 28.594 35.969 1 39.66 187 LEU B N 1
ATOM 3146 C CA . LEU B 1 187 ? 29.625 28.578 37.406 1 39.66 187 LEU B CA 1
ATOM 3147 C C . LEU B 1 187 ? 30.703 29.578 37.812 1 39.66 187 LEU B C 1
ATOM 3149 O O . LEU B 1 187 ? 31.812 29.562 37.281 1 39.66 187 LEU B O 1
ATOM 3153 N N . GLY B 1 188 ? 30.375 30.766 38.312 1 38.09 188 GLY B N 1
ATOM 3154 C CA . GLY B 1 188 ? 31.188 31.75 39.031 1 38.09 188 GLY B CA 1
ATOM 3155 C C . GLY B 1 188 ? 32.156 31.141 40.031 1 38.09 188 GLY B C 1
ATOM 3156 O O . GLY B 1 188 ? 31.781 30.234 40.75 1 38.09 188 GLY B O 1
ATOM 3157 N N . GLY B 1 189 ? 33.469 31.016 39.75 1 32.97 189 GLY B N 1
ATOM 3158 C CA . GLY B 1 189 ? 34.625 30.703 40.562 1 32.97 189 GLY B CA 1
ATOM 3159 C C . GLY B 1 189 ? 34.656 31.5 41.875 1 32.97 189 GLY B C 1
ATOM 3160 O O . GLY B 1 189 ? 34.781 32.719 41.844 1 32.97 189 GLY B O 1
ATOM 3161 N N . ILE B 1 190 ? 33.875 31.344 42.969 1 31.8 190 ILE B N 1
ATOM 3162 C CA . ILE B 1 190 ? 34.062 31.859 44.312 1 31.8 190 ILE B CA 1
ATOM 3163 C C . ILE B 1 190 ? 35.438 31.406 44.844 1 31.8 190 ILE B C 1
ATOM 3165 O O . ILE B 1 190 ? 35.688 30.219 45 1 31.8 190 ILE B O 1
ATOM 3169 N N . LEU B 1 191 ? 36.594 32.156 44.375 1 22.42 191 LEU B N 1
ATOM 3170 C CA . LEU B 1 191 ? 37.656 32.438 45.312 1 22.42 191 LEU B CA 1
ATOM 3171 C C . LEU B 1 191 ? 37.188 33.375 46.406 1 22.42 191 LEU B C 1
ATOM 3173 O O . LEU B 1 191 ? 36.406 34.312 46.156 1 22.42 191 LEU B O 1
#

Radius of gyration: 24.81 Å; Cα contacts (8 Å, |Δi|>4): 549; chains: 2; bounding box: 58×99×77 Å

Sequence (382 aa):
MIIILEKFNELLKKGEKFENIVENIILNYSSINNNDLIYKIKKEISLKFSVDLMHIHLIGSSHTGFSKTFVKKEGEDYDFCIIDSKVFQKYLLKVDIKEISKNKLQKFYFNLKNGKIHYHYINDSLKNEIVKIMEEIRIRLKIEKEISVCIYISEEAFVKNISNFLEEMWINKEKIGRVTIESLPKLGGILMIIILEKFNELLKKGEKFENIVENIILNYSSINNNDLIYKIKKEISLKFSVDLMHIHLIGSSHTGFSKTFVKKEGEDYDFCIIDSKVFQKYLLKVDIKEISKNKLQKFYFNLKNGKIHYHYINDSLKNEIVKIMEEIRIRLKIEKEISVCIYISEEAFVKNISNFLEEMWINKEKIGRVTIESLPKLGGIL

Solvent-accessible surface area (backbone atoms only — not comparable to full-atom values): 20506 Å² total; per-residue (Å²): 120,89,54,49,58,59,50,50,52,53,42,49,73,73,64,52,53,51,52,60,50,44,46,38,54,53,72,51,42,46,52,74,46,62,63,67,60,52,40,53,53,39,50,53,49,18,63,75,64,70,45,66,57,70,34,47,42,59,39,63,20,38,23,45,35,28,41,82,82,70,41,85,35,74,43,76,42,44,41,33,36,38,46,33,47,68,58,34,51,58,53,57,71,66,54,43,70,87,62,34,51,74,85,34,40,60,56,32,51,53,32,47,76,50,34,33,48,51,48,87,39,46,20,61,69,60,30,51,51,54,51,49,54,37,48,51,51,26,59,75,68,70,46,85,53,52,59,48,62,33,34,15,42,32,67,67,32,43,40,50,54,54,20,53,51,50,49,53,37,49,52,53,51,51,53,53,54,54,54,59,66,65,62,62,81,82,77,79,81,82,126,119,88,56,49,58,59,52,50,50,52,42,49,72,72,63,53,54,53,51,59,49,43,47,38,54,51,71,50,43,47,50,74,47,63,63,69,59,53,38,53,51,39,50,53,50,20,62,76,63,70,44,65,56,71,33,48,41,60,37,65,20,36,21,43,38,28,39,81,82,72,42,84,34,75,44,78,42,43,40,32,36,37,45,34,47,68,56,33,50,59,53,56,72,64,54,43,72,89,62,32,53,73,85,34,41,60,55,33,51,53,33,46,77,50,33,32,49,52,50,88,38,47,20,62,70,59,30,50,53,54,50,48,54,38,48,50,51,26,61,74,70,69,46,85,52,53,57,50,62,34,35,14,41,32,67,67,34,43,39,50,53,52,22,52,53,51,49,53,36,48,53,52,51,52,53,53,55,53,53,60,65,66,61,62,78,83,80,78,80,84,124

pLDDT: mean 92.02, std 14.73, range [22.41, 98.94]